Protein AF-A0A662ANT6-F1 (afdb_monomer_lite)

Foldseek 3Di:
DVVVVVVVVVVVVVVVVVPPPPDPQDQPADPVLQPDAQPEDLEPVLLVLLVVVCVVAPCVQLPDAAQAQAFPDDPPGRTRLLHQVNVVVGHLSRQLSCQQPPRVPPGHHCVVPAPSSSSSSNSSNSCVSHPPDDHDPDPPYDDHPHPDDPPWAFDDWDWDADQVQQKIKIATWTAHPVGDTDQDFQWFKWKFWDDPVGTHTQDGRDTADPRRMDIGHDDPDAAAQQQKIWMWMAIDVRPDIDIDIDHHPDHDDDDPPQPAQDPPHDPVSDDPVVVVVVVVVVVVVVVVVVVVVVVVVVVVVVVVD

Structure (mmCIF, N/CA/C/O backbone):
data_AF-A0A662ANT6-F1
#
_entry.id   AF-A0A662ANT6-F1
#
loop_
_atom_site.group_PDB
_atom_site.id
_atom_site.type_symbol
_atom_site.label_atom_id
_atom_site.label_alt_id
_atom_site.label_comp_id
_atom_site.label_asym_id
_atom_site.label_entity_id
_atom_site.label_seq_id
_atom_site.pdbx_PDB_ins_code
_atom_site.Cartn_x
_atom_site.Cartn_y
_atom_site.Cartn_z
_atom_site.occupancy
_atom_site.B_iso_or_equiv
_atom_site.auth_seq_id
_atom_site.auth_comp_id
_atom_site.auth_asym_id
_atom_site.auth_atom_id
_atom_site.pdbx_PDB_model_num
ATOM 1 N N . MET A 1 1 ? 39.862 50.182 1.350 1.00 58.38 1 MET A N 1
ATOM 2 C CA . MET A 1 1 ? 38.613 50.097 2.150 1.00 58.38 1 MET A CA 1
ATOM 3 C C . MET A 1 1 ? 37.333 50.073 1.312 1.00 58.38 1 MET A C 1
ATOM 5 O O . MET A 1 1 ? 36.585 49.120 1.461 1.00 58.38 1 MET A O 1
ATOM 9 N N . LYS A 1 2 ? 37.076 51.027 0.399 1.00 56.56 2 LYS A N 1
ATOM 10 C CA . LYS A 1 2 ? 35.813 51.080 -0.383 1.00 56.56 2 LYS A CA 1
ATOM 11 C C . LYS A 1 2 ? 35.483 49.817 -1.209 1.00 56.56 2 LYS 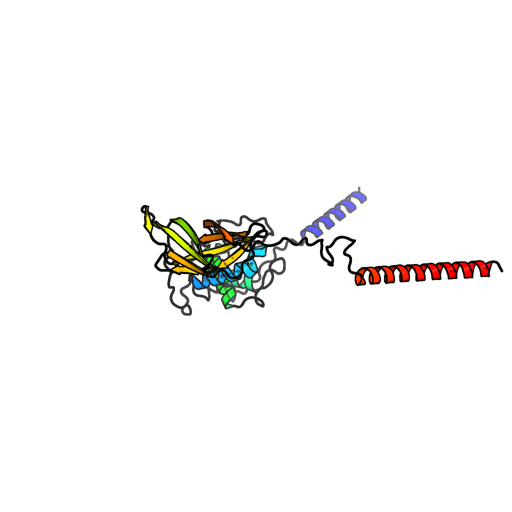A C 1
ATOM 13 O O . LYS A 1 2 ? 34.326 49.426 -1.267 1.00 56.56 2 LYS A O 1
ATOM 18 N N . LYS A 1 3 ? 36.486 49.145 -1.790 1.00 58.03 3 LYS A N 1
ATOM 19 C CA . LYS A 1 3 ? 36.294 47.935 -2.621 1.00 58.03 3 LYS A CA 1
ATOM 20 C C . LYS A 1 3 ? 35.868 46.698 -1.810 1.00 58.03 3 LYS A C 1
ATOM 22 O O . LYS A 1 3 ? 35.106 45.877 -2.299 1.00 58.03 3 LYS A O 1
ATOM 27 N N . ASN A 1 4 ? 36.290 46.613 -0.546 1.00 62.03 4 ASN A N 1
ATOM 28 C CA . ASN A 1 4 ? 35.935 45.501 0.341 1.00 62.03 4 ASN A CA 1
ATOM 29 C C . ASN A 1 4 ? 34.521 45.681 0.914 1.00 62.03 4 ASN A C 1
ATOM 31 O O . ASN A 1 4 ? 33.812 44.702 1.092 1.00 62.03 4 ASN A O 1
ATOM 35 N N . ILE A 1 5 ? 34.084 46.927 1.126 1.00 69.88 5 ILE A N 1
ATOM 36 C CA . ILE A 1 5 ? 32.720 47.248 1.579 1.00 69.88 5 ILE A CA 1
ATOM 37 C C . ILE A 1 5 ? 31.686 46.907 0.494 1.00 69.88 5 ILE A C 1
ATOM 39 O O . ILE A 1 5 ? 30.637 46.354 0.807 1.00 69.88 5 ILE A O 1
ATOM 43 N N . LEU A 1 6 ? 32.003 47.156 -0.783 1.00 64.94 6 LEU A N 1
ATOM 44 C CA . LEU A 1 6 ? 31.114 46.828 -1.904 1.00 64.94 6 LEU A CA 1
ATOM 45 C C . LEU A 1 6 ? 30.945 45.307 -2.095 1.00 64.94 6 LEU A C 1
ATOM 47 O O . LEU A 1 6 ? 29.839 44.838 -2.346 1.00 64.94 6 LEU A O 1
ATOM 51 N N . ASN A 1 7 ? 32.015 44.531 -1.893 1.00 60.84 7 ASN A N 1
ATOM 52 C CA . ASN A 1 7 ? 31.964 43.066 -1.965 1.00 60.84 7 ASN A CA 1
ATOM 53 C C . ASN A 1 7 ? 31.211 42.443 -0.774 1.00 60.84 7 ASN A C 1
ATOM 55 O O . ASN A 1 7 ? 30.506 41.453 -0.949 1.00 60.84 7 ASN A O 1
ATOM 59 N N . ILE A 1 8 ? 31.317 43.036 0.422 1.00 69.69 8 ILE A N 1
ATOM 60 C CA . ILE A 1 8 ? 30.574 42.593 1.613 1.00 69.69 8 ILE A CA 1
ATOM 61 C C . ILE A 1 8 ? 29.075 42.901 1.464 1.00 69.69 8 ILE A C 1
ATOM 63 O O . ILE A 1 8 ? 28.248 42.038 1.744 1.00 69.69 8 ILE A O 1
ATOM 67 N N . LEU A 1 9 ? 28.711 44.081 0.949 1.00 67.81 9 LEU A N 1
ATOM 68 C CA . LEU A 1 9 ? 27.313 44.429 0.654 1.00 67.81 9 LEU A CA 1
ATOM 69 C C . LEU A 1 9 ? 26.706 43.533 -0.440 1.00 67.81 9 LEU A C 1
ATOM 71 O O . LEU A 1 9 ? 25.553 43.126 -0.318 1.00 67.81 9 LEU A O 1
ATOM 75 N N . GLY A 1 10 ? 27.487 43.164 -1.462 1.00 63.62 10 GLY A N 1
ATOM 76 C CA . GLY A 1 10 ? 27.060 42.213 -2.494 1.00 63.62 10 GLY A CA 1
ATOM 77 C C . GLY A 1 10 ? 26.771 40.810 -1.946 1.00 63.62 10 GLY A C 1
ATOM 78 O O . GLY A 1 10 ? 25.754 40.212 -2.293 1.00 63.62 10 GLY A O 1
ATOM 79 N N . LEU A 1 11 ? 27.610 40.305 -1.034 1.00 62.75 11 LEU A N 1
ATOM 80 C CA . LEU A 1 11 ? 27.409 39.004 -0.381 1.00 62.75 11 LEU A CA 1
ATOM 81 C C . LEU A 1 11 ? 26.207 38.998 0.576 1.00 62.75 11 LEU A C 1
ATOM 83 O O . LEU A 1 11 ? 25.465 38.019 0.612 1.00 62.75 11 LEU A O 1
ATOM 87 N N . ILE A 1 12 ? 25.965 40.094 1.303 1.00 66.31 12 ILE A N 1
ATOM 88 C CA . ILE A 1 12 ? 24.790 40.226 2.181 1.00 66.31 12 ILE A CA 1
ATOM 89 C C . ILE A 1 12 ? 23.499 40.274 1.351 1.00 66.31 12 ILE A C 1
ATOM 91 O O . ILE A 1 12 ? 22.521 39.626 1.714 1.00 66.31 12 ILE A O 1
ATOM 95 N N . SER A 1 13 ? 23.507 40.961 0.204 1.00 60.94 13 SER A N 1
ATOM 96 C CA . SER A 1 13 ? 22.348 41.025 -0.695 1.00 60.94 13 SER A CA 1
ATOM 97 C C . SER A 1 13 ? 22.025 39.677 -1.358 1.00 60.94 13 SER A C 1
ATOM 99 O O . SER A 1 13 ? 20.853 39.366 -1.551 1.00 60.94 13 SER A O 1
ATOM 101 N N . ILE A 1 14 ? 23.038 38.860 -1.673 1.00 61.25 14 ILE A N 1
ATOM 102 C CA . ILE A 1 14 ? 22.861 37.491 -2.195 1.00 61.25 14 ILE A CA 1
ATOM 103 C C . ILE A 1 14 ? 22.371 36.536 -1.096 1.00 61.25 14 ILE A C 1
ATOM 105 O O . ILE A 1 14 ? 21.512 35.702 -1.361 1.00 61.25 14 ILE A O 1
ATOM 109 N N . SER A 1 15 ? 22.842 36.690 0.145 1.00 58.94 15 SER A N 1
ATOM 110 C CA . SER A 1 15 ? 22.369 35.889 1.284 1.00 58.94 15 SER A CA 1
ATOM 111 C C . SER A 1 15 ? 20.911 36.208 1.660 1.00 58.94 15 SER A C 1
ATOM 113 O O . SER A 1 15 ? 20.132 35.300 1.946 1.00 58.94 15 SER A O 1
ATOM 115 N N . LEU A 1 16 ? 20.493 37.479 1.561 1.00 58.81 16 LEU A N 1
ATOM 116 C CA . LEU A 1 16 ? 19.095 37.885 1.771 1.00 58.81 16 LEU A CA 1
ATOM 117 C C . LEU A 1 16 ? 18.144 37.357 0.680 1.00 58.81 16 LEU A C 1
ATOM 119 O O . LEU A 1 16 ? 16.989 37.064 0.972 1.00 58.81 16 LEU A O 1
ATOM 123 N N . LEU A 1 17 ? 18.627 37.189 -0.557 1.00 56.16 17 LEU A N 1
ATOM 124 C CA . LEU A 1 17 ? 17.851 36.614 -1.667 1.00 56.16 17 LEU A CA 1
ATOM 125 C C . LEU A 1 17 ? 17.583 35.107 -1.503 1.00 56.16 17 LEU A C 1
ATOM 127 O O . LEU A 1 17 ? 16.591 34.607 -2.028 1.00 56.16 17 LEU A O 1
ATOM 131 N N . ILE A 1 18 ? 18.413 34.386 -0.743 1.00 56.22 18 ILE A N 1
ATOM 132 C CA . ILE A 1 18 ? 18.237 32.944 -0.493 1.00 56.22 18 ILE A CA 1
ATOM 133 C C . ILE A 1 18 ? 17.188 32.686 0.609 1.00 56.22 18 ILE A C 1
ATOM 135 O O . ILE A 1 18 ? 16.553 31.635 0.624 1.00 56.22 18 ILE A O 1
ATOM 139 N N . MET A 1 19 ? 16.926 33.657 1.492 1.00 52.28 19 MET A N 1
ATOM 140 C CA . MET A 1 19 ? 15.968 33.516 2.604 1.00 52.28 19 MET A CA 1
ATOM 141 C C . MET A 1 19 ? 14.500 33.808 2.228 1.00 52.28 19 MET A C 1
ATOM 143 O O . MET A 1 19 ? 13.620 33.697 3.077 1.00 52.28 19 MET A O 1
ATOM 147 N N . GLY A 1 20 ? 14.207 34.156 0.969 1.00 47.66 20 GLY A N 1
ATOM 148 C CA . GLY A 1 20 ? 12.870 34.585 0.531 1.00 47.66 20 GLY A CA 1
ATOM 149 C C . GLY A 1 20 ? 11.852 33.482 0.207 1.00 47.66 20 GLY A C 1
ATOM 150 O O . GLY A 1 20 ? 10.710 33.812 -0.085 1.00 47.66 20 GLY A O 1
ATOM 151 N N . ASN A 1 21 ? 12.223 32.195 0.241 1.00 47.19 21 ASN A N 1
ATOM 152 C CA . ASN A 1 21 ? 11.351 31.100 -0.229 1.00 47.19 21 ASN A CA 1
ATOM 153 C C . ASN A 1 21 ? 11.013 30.036 0.829 1.00 47.19 21 ASN A C 1
ATOM 155 O O . ASN A 1 21 ? 10.629 28.923 0.483 1.00 47.19 21 ASN A O 1
ATOM 159 N N . VAL A 1 22 ? 11.090 30.365 2.120 1.00 45.25 22 VAL A N 1
ATOM 160 C CA . VAL A 1 22 ? 10.445 29.550 3.166 1.00 45.25 22 VAL A CA 1
ATOM 161 C C . VAL A 1 22 ? 9.073 30.150 3.467 1.00 45.25 22 VAL A C 1
ATOM 163 O O . VAL A 1 22 ? 8.810 30.637 4.562 1.00 45.25 22 VAL A O 1
ATOM 166 N N . GLN A 1 23 ? 8.183 30.162 2.475 1.00 44.38 23 GLN A N 1
ATOM 167 C CA . GLN A 1 23 ? 6.763 30.217 2.797 1.00 44.38 23 GLN A CA 1
ATOM 168 C C . GLN A 1 23 ? 6.331 28.784 3.086 1.00 44.38 23 GLN A C 1
ATOM 170 O O . GLN A 1 23 ? 6.281 27.947 2.189 1.00 44.38 23 GLN A O 1
ATOM 175 N N . ALA A 1 24 ? 6.046 28.489 4.355 1.00 45.88 24 ALA A N 1
ATOM 176 C CA . ALA A 1 24 ? 5.205 27.350 4.686 1.00 45.88 24 ALA A CA 1
ATOM 177 C C . ALA A 1 24 ? 3.877 27.579 3.956 1.00 45.88 24 ALA A C 1
ATOM 179 O O . ALA A 1 24 ? 3.116 28.474 4.321 1.00 45.88 24 ALA A O 1
ATOM 180 N N . GLN A 1 25 ? 3.661 26.856 2.860 1.00 54.31 25 GLN A N 1
ATOM 181 C CA . GLN A 1 25 ? 2.480 27.025 2.029 1.00 54.31 25 GLN A CA 1
ATOM 182 C C . GLN A 1 25 ? 1.263 26.649 2.876 1.00 54.31 25 GLN A C 1
ATOM 184 O O . GLN A 1 25 ? 1.086 25.491 3.256 1.00 54.31 25 GLN A O 1
ATOM 189 N N . GLN A 1 26 ? 0.491 27.658 3.281 1.00 59.53 26 GLN A N 1
ATOM 190 C CA . GLN A 1 26 ? -0.670 27.453 4.133 1.00 59.53 26 GLN A CA 1
ATOM 191 C C . GLN A 1 26 ? -1.801 26.864 3.297 1.00 59.53 26 GLN A C 1
ATOM 193 O O . GLN A 1 26 ? -2.108 27.350 2.208 1.00 59.53 26 GLN A O 1
ATOM 198 N N . TRP A 1 27 ? -2.414 25.804 3.816 1.00 70.12 27 TRP A N 1
ATOM 199 C CA . TRP A 1 27 ? -3.631 25.238 3.254 1.00 70.12 27 TRP A CA 1
ATOM 200 C C . TRP A 1 27 ? -4.699 26.331 3.231 1.00 70.12 27 TRP A C 1
ATOM 202 O O . TRP A 1 27 ? -5.092 26.832 4.283 1.00 70.12 27 TRP A O 1
ATOM 212 N N . THR A 1 28 ? -5.127 26.740 2.038 1.00 68.81 28 THR A N 1
ATOM 213 C CA . THR A 1 28 ? -6.231 27.693 1.894 1.00 68.81 28 THR A CA 1
ATOM 214 C C . THR A 1 28 ? -7.515 26.879 1.981 1.00 68.81 28 THR A C 1
ATOM 216 O O . THR A 1 28 ? -7.865 26.185 1.032 1.00 68.81 28 THR A O 1
ATOM 219 N N . ILE A 1 29 ? -8.135 26.863 3.161 1.00 75.75 29 ILE A N 1
ATOM 220 C CA . ILE A 1 29 ? -9.344 26.082 3.438 1.00 75.75 29 ILE A CA 1
ATOM 221 C C . ILE A 1 29 ? -10.521 27.049 3.481 1.00 75.75 29 ILE A C 1
ATOM 223 O O . ILE A 1 29 ? -10.491 28.015 4.248 1.00 75.75 29 ILE A O 1
ATOM 227 N N . ASP A 1 30 ? -11.539 26.791 2.662 1.00 76.88 30 ASP A N 1
ATOM 228 C CA . ASP A 1 30 ? -12.760 27.591 2.664 1.00 76.88 30 ASP A CA 1
ATOM 229 C C . ASP A 1 30 ? -13.454 27.519 4.035 1.00 76.88 30 ASP A C 1
ATOM 231 O O . ASP A 1 30 ? -13.529 26.434 4.623 1.00 76.88 30 ASP A O 1
ATOM 235 N N . PRO A 1 31 ? -13.993 28.638 4.557 1.00 72.94 31 PRO A N 1
ATOM 236 C CA . PRO A 1 31 ? -14.638 28.664 5.869 1.00 72.94 31 PRO A CA 1
ATOM 237 C C . PRO A 1 31 ? -15.768 27.636 6.012 1.00 72.94 31 PRO A C 1
ATOM 239 O O . PRO A 1 31 ? -15.898 27.019 7.061 1.00 72.94 31 PRO A O 1
ATOM 242 N N . GLU A 1 32 ? -16.533 27.391 4.944 1.00 72.00 32 GLU A N 1
ATOM 243 C CA . GLU A 1 32 ? -17.630 26.412 4.938 1.00 72.00 32 GLU A CA 1
ATOM 244 C C . GLU A 1 32 ? -17.142 24.968 5.117 1.00 72.00 32 GLU A C 1
ATOM 246 O O . GLU A 1 32 ? -17.797 24.162 5.774 1.00 72.00 32 GLU A O 1
ATOM 251 N N . LEU A 1 33 ? -15.968 24.635 4.572 1.00 77.25 33 LEU A N 1
ATOM 252 C CA . LEU A 1 33 ? -15.352 23.322 4.763 1.00 77.25 33 LEU A CA 1
ATOM 253 C C . LEU A 1 33 ? -14.692 23.202 6.133 1.00 77.25 33 LEU A C 1
ATOM 255 O O . LEU A 1 33 ? -14.519 22.093 6.617 1.00 77.25 33 LEU A O 1
ATOM 259 N N . LYS A 1 34 ? -14.332 24.309 6.781 1.00 77.81 34 LYS A N 1
ATOM 260 C CA . LYS A 1 34 ? -13.713 24.273 8.107 1.00 77.81 34 LYS A CA 1
ATOM 261 C C . LYS A 1 34 ? -14.673 23.764 9.183 1.00 77.81 34 LYS A C 1
ATOM 263 O O . LYS A 1 34 ? -14.250 23.011 10.058 1.00 77.81 34 LYS A O 1
ATOM 268 N N . ASP A 1 35 ? -15.948 24.119 9.073 1.00 80.00 35 ASP A N 1
ATOM 269 C CA . ASP A 1 35 ? -16.994 23.714 10.019 1.00 80.00 35 ASP A CA 1
ATOM 270 C C . ASP A 1 35 ? -17.694 22.403 9.614 1.00 80.00 35 ASP A C 1
ATOM 272 O O . ASP A 1 35 ? -18.578 21.919 10.323 1.00 80.00 35 ASP A O 1
ATOM 276 N N . ALA A 1 36 ? -17.298 21.798 8.486 1.00 84.12 36 ALA A N 1
ATOM 277 C CA . ALA A 1 36 ? -17.876 20.542 8.034 1.00 84.12 36 ALA A CA 1
ATOM 278 C C . ALA A 1 36 ? -17.500 19.388 8.977 1.00 84.12 36 ALA A C 1
ATOM 280 O O . ALA A 1 36 ? -16.330 19.138 9.282 1.00 84.12 36 ALA A O 1
ATOM 281 N N . GLN A 1 37 ? -18.529 18.671 9.409 1.00 88.25 37 GLN A N 1
ATOM 282 C CA . GLN A 1 37 ? -18.438 17.462 10.216 1.00 88.25 37 GLN A CA 1
ATOM 283 C C . GLN A 1 37 ? -18.334 16.214 9.330 1.00 88.25 37 GLN A C 1
ATOM 285 O O . GLN A 1 37 ? -18.601 16.276 8.128 1.00 88.25 37 GLN A O 1
ATOM 290 N N . LEU A 1 38 ? -17.945 15.083 9.925 1.00 88.50 38 LEU A N 1
ATOM 291 C CA . LEU A 1 38 ? -17.921 13.788 9.248 1.00 88.50 38 LEU A CA 1
ATOM 292 C C . LEU A 1 38 ? -19.281 13.479 8.590 1.00 88.50 38 LEU A C 1
ATOM 294 O O . LEU A 1 38 ? -20.299 13.405 9.271 1.00 88.50 38 LEU A O 1
ATOM 298 N N . LYS A 1 39 ? -19.287 13.287 7.263 1.00 88.75 39 LYS A N 1
ATOM 299 C CA . LYS A 1 39 ? -20.501 13.018 6.463 1.00 88.75 39 LYS A CA 1
ATOM 300 C C . LYS A 1 39 ? -20.772 11.531 6.199 1.00 88.75 39 LYS A C 1
ATOM 302 O O . LYS A 1 39 ? -21.513 11.188 5.285 1.00 88.75 39 LYS A O 1
ATOM 307 N N . VAL A 1 40 ? -20.136 10.646 6.959 1.00 87.75 40 VAL A N 1
ATOM 308 C CA . VAL A 1 40 ? -20.316 9.189 6.873 1.00 87.75 40 VAL A CA 1
ATOM 309 C C . VAL A 1 40 ? -20.527 8.628 8.270 1.00 87.75 40 VAL A C 1
ATOM 311 O O . VAL A 1 40 ? -20.104 9.236 9.254 1.00 87.75 40 VAL A O 1
ATOM 314 N N . ALA A 1 41 ? -21.156 7.456 8.359 1.00 85.75 41 ALA A N 1
ATOM 315 C CA . ALA A 1 41 ? -21.303 6.760 9.628 1.00 85.75 41 ALA A CA 1
ATOM 316 C C . ALA A 1 41 ? -19.922 6.474 10.239 1.00 85.75 41 ALA A C 1
ATOM 318 O O . ALA A 1 41 ? -19.023 5.961 9.574 1.00 85.75 41 ALA A O 1
ATOM 319 N N . TYR A 1 42 ? -19.744 6.793 11.519 1.00 87.00 42 TYR A N 1
ATOM 320 C CA . TYR A 1 42 ? -18.536 6.420 12.249 1.00 87.00 42 TYR A CA 1
ATOM 321 C C . TYR A 1 42 ? -18.678 4.994 12.793 1.00 87.00 42 TYR A C 1
ATOM 323 O O . TYR A 1 42 ? -18.919 4.771 13.979 1.00 87.00 42 TYR A O 1
ATOM 331 N N . ASP A 1 43 ? -18.594 4.024 11.886 1.00 83.19 43 ASP A N 1
ATOM 332 C CA . ASP A 1 43 ? -18.725 2.600 12.170 1.00 83.19 43 ASP A CA 1
ATOM 333 C C . ASP A 1 43 ? -17.543 1.787 11.621 1.00 83.19 43 ASP A C 1
ATOM 335 O O . ASP A 1 43 ? -16.678 2.287 10.896 1.00 83.19 43 ASP A O 1
ATOM 339 N N . GLU A 1 44 ? -17.493 0.505 11.988 1.00 80.38 44 GLU A N 1
ATOM 340 C CA . GLU A 1 44 ? -16.421 -0.397 11.559 1.00 80.38 44 GLU A CA 1
ATOM 341 C C . GLU A 1 44 ? -16.348 -0.503 10.026 1.00 80.38 44 GLU A C 1
ATOM 343 O O . GLU A 1 44 ? -15.256 -0.530 9.465 1.00 80.38 44 GLU A O 1
ATOM 348 N N . ALA A 1 45 ? -17.493 -0.505 9.338 1.00 81.75 45 ALA A N 1
ATOM 349 C CA . ALA A 1 45 ? -17.548 -0.642 7.886 1.00 81.75 45 ALA A CA 1
ATOM 350 C C . ALA A 1 45 ? -16.926 0.564 7.164 1.00 81.75 45 ALA A C 1
ATOM 352 O O . ALA A 1 45 ? -16.170 0.397 6.204 1.00 81.75 45 ALA A O 1
ATOM 353 N N . SER A 1 46 ? -17.214 1.775 7.635 1.00 86.12 46 SER A N 1
ATOM 354 C CA . SER A 1 46 ? -16.690 3.018 7.068 1.00 86.12 46 SER A CA 1
ATOM 355 C C . SER A 1 46 ? -15.205 3.189 7.377 1.00 86.12 46 SER A C 1
ATOM 357 O O . SER A 1 46 ? -14.439 3.586 6.498 1.00 86.12 46 SER A O 1
ATOM 359 N N . ILE A 1 47 ? -14.780 2.816 8.588 1.00 89.69 47 ILE A N 1
ATOM 360 C CA . ILE A 1 47 ? -13.365 2.789 8.983 1.00 89.69 47 ILE A CA 1
ATOM 361 C C . ILE A 1 47 ? -12.586 1.779 8.125 1.00 89.69 47 ILE A C 1
ATOM 363 O O . ILE A 1 47 ? -11.512 2.111 7.625 1.00 89.69 47 ILE A O 1
ATOM 367 N N . ASP A 1 48 ? -13.129 0.583 7.884 1.00 85.62 48 ASP A N 1
ATOM 368 C CA . ASP A 1 48 ? -12.489 -0.444 7.051 1.00 85.62 48 ASP A CA 1
ATOM 369 C C . ASP A 1 48 ? -12.387 -0.029 5.584 1.00 85.62 48 ASP A C 1
ATOM 371 O O . ASP A 1 48 ? -11.341 -0.201 4.952 1.00 85.62 48 ASP A O 1
ATOM 375 N N . ALA A 1 49 ? -13.452 0.560 5.036 1.00 86.81 49 ALA A N 1
ATOM 376 C CA . ALA A 1 49 ? -13.431 1.101 3.683 1.00 86.81 49 ALA A CA 1
ATOM 377 C C . ALA A 1 49 ? -12.392 2.231 3.553 1.00 86.81 49 ALA A C 1
ATOM 379 O O . ALA A 1 49 ? -11.633 2.274 2.580 1.00 86.81 49 ALA A O 1
ATOM 380 N N . GLY A 1 50 ? -12.294 3.098 4.566 1.00 93.31 50 GLY A N 1
ATOM 381 C CA . GLY A 1 50 ? -11.265 4.131 4.654 1.00 93.31 50 GLY A CA 1
ATOM 382 C C . GLY A 1 50 ? -9.852 3.554 4.733 1.00 93.31 50 GLY A C 1
ATOM 383 O O . GLY A 1 50 ? -8.957 4.021 4.027 1.00 93.31 50 GLY A O 1
ATOM 384 N N . ARG A 1 51 ? -9.646 2.487 5.512 1.00 92.50 51 ARG A N 1
ATOM 385 C CA . ARG A 1 51 ? -8.369 1.765 5.580 1.00 92.50 51 ARG A CA 1
ATOM 386 C C . ARG A 1 51 ? -7.964 1.201 4.221 1.00 92.50 51 ARG A C 1
ATOM 388 O O . ARG A 1 51 ? -6.833 1.410 3.789 1.00 92.50 51 ARG A O 1
ATOM 395 N N . ALA A 1 52 ? -8.881 0.542 3.515 1.00 89.62 52 ALA A N 1
ATOM 396 C CA . ALA A 1 52 ? -8.609 0.003 2.183 1.00 89.62 52 ALA A CA 1
ATOM 397 C C . ALA A 1 52 ? -8.227 1.115 1.185 1.00 89.62 52 ALA A C 1
ATOM 399 O O . ALA A 1 52 ? -7.281 0.972 0.404 1.00 89.62 52 ALA A O 1
ATOM 400 N N . ALA A 1 53 ? -8.914 2.261 1.243 1.00 92.50 53 ALA A N 1
ATOM 401 C CA . ALA A 1 53 ? -8.559 3.435 0.448 1.00 92.50 53 ALA A CA 1
ATOM 402 C C . ALA A 1 53 ? -7.175 3.999 0.826 1.00 92.50 53 ALA A C 1
ATOM 404 O O . ALA A 1 53 ? -6.419 4.419 -0.059 1.00 92.50 53 ALA A O 1
ATOM 405 N N . TYR A 1 54 ? -6.814 3.974 2.111 1.00 94.56 54 TYR A N 1
ATOM 406 C CA . TYR A 1 54 ? -5.523 4.438 2.615 1.00 94.56 54 TYR A CA 1
ATOM 407 C C . TYR A 1 54 ? -4.365 3.567 2.128 1.00 94.56 54 TYR A C 1
ATOM 409 O O . TYR A 1 54 ? -3.361 4.089 1.634 1.00 94.56 54 TYR A O 1
ATOM 417 N N . GLU A 1 55 ? -4.505 2.246 2.229 1.00 92.56 55 GLU A N 1
ATOM 418 C CA . GLU A 1 55 ? -3.484 1.300 1.778 1.00 92.56 55 GLU A CA 1
ATOM 419 C C . GLU A 1 55 ? -3.195 1.448 0.286 1.00 92.56 55 GLU A C 1
ATOM 421 O O . GLU A 1 55 ? -2.037 1.397 -0.130 1.00 92.56 55 GLU A O 1
ATOM 426 N N . LYS A 1 56 ? -4.240 1.694 -0.510 1.00 91.44 56 LYS A N 1
ATOM 427 C CA . LYS A 1 56 ? -4.128 1.852 -1.958 1.00 91.44 56 LYS A CA 1
ATOM 428 C C . LYS A 1 56 ? -3.468 3.169 -2.374 1.00 91.44 56 LYS A C 1
ATOM 430 O O . LYS A 1 56 ? -2.705 3.173 -3.336 1.00 91.44 56 LYS A O 1
ATOM 435 N N . ASN A 1 57 ? -3.779 4.277 -1.696 1.00 93.12 57 ASN A N 1
ATOM 436 C CA . ASN A 1 57 ? -3.462 5.616 -2.212 1.00 93.12 57 ASN A CA 1
ATOM 437 C C . ASN A 1 57 ? -2.481 6.416 -1.344 1.00 93.12 57 ASN A C 1
ATOM 439 O O . ASN A 1 57 ? -1.753 7.259 -1.855 1.00 93.12 57 ASN A O 1
ATOM 443 N N . CYS A 1 58 ? -2.444 6.180 -0.034 1.00 94.25 58 CYS A N 1
ATOM 444 C CA . CYS A 1 58 ? -1.782 7.078 0.914 1.00 94.25 58 CYS A CA 1
ATOM 445 C C . CYS A 1 58 ? -0.544 6.449 1.571 1.00 94.25 58 CYS A C 1
ATOM 447 O O . CYS A 1 58 ? 0.438 7.153 1.830 1.00 94.25 58 CYS A O 1
ATOM 449 N N . LYS A 1 59 ? -0.564 5.130 1.807 1.00 94.06 59 LYS A N 1
ATOM 450 C CA . LYS A 1 59 ? 0.477 4.377 2.535 1.00 94.06 59 LYS A CA 1
ATOM 451 C C . LYS A 1 59 ? 1.876 4.490 1.923 1.00 94.06 59 LYS A C 1
ATOM 453 O O . LYS A 1 59 ? 2.863 4.441 2.648 1.00 94.06 59 LYS A O 1
ATOM 458 N N . VAL A 1 60 ? 1.983 4.714 0.611 1.00 90.44 60 VAL A N 1
ATOM 459 C CA . VAL A 1 60 ? 3.279 4.868 -0.078 1.00 90.44 60 VAL A CA 1
ATOM 460 C C . VAL A 1 60 ? 4.126 6.016 0.487 1.00 90.44 60 VAL A C 1
ATOM 462 O O . VAL A 1 60 ? 5.340 5.879 0.610 1.00 90.44 60 VAL A O 1
ATOM 465 N N . CYS A 1 61 ? 3.489 7.120 0.885 1.00 92.06 61 CYS A N 1
ATOM 466 C CA . CYS A 1 61 ? 4.171 8.271 1.481 1.00 92.06 61 CYS A CA 1
ATOM 467 C C . CYS A 1 61 ? 3.924 8.348 2.988 1.00 92.06 61 CYS A C 1
ATOM 469 O O . CYS A 1 61 ? 4.831 8.663 3.754 1.00 92.06 61 CYS A O 1
ATOM 471 N N . HIS A 1 62 ? 2.694 8.057 3.420 1.00 92.62 62 HIS A N 1
ATOM 472 C CA . HIS A 1 62 ? 2.292 8.164 4.816 1.00 92.62 62 HIS A CA 1
ATOM 473 C C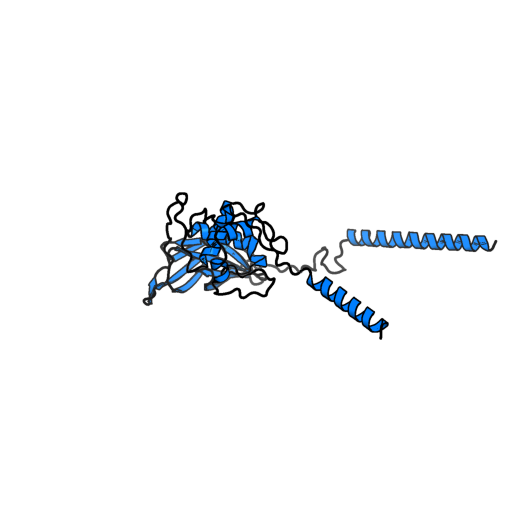 . HIS A 1 62 ? 2.561 6.902 5.644 1.00 92.62 62 HIS A C 1
ATOM 475 O O . HIS A 1 62 ? 2.239 6.935 6.826 1.00 92.62 62 HIS A O 1
ATOM 481 N N . LEU A 1 63 ? 3.196 5.863 5.095 1.00 91.56 63 LEU A N 1
ATOM 482 C CA . LEU A 1 63 ? 3.629 4.642 5.792 1.00 91.56 63 LEU A CA 1
ATOM 483 C C . LEU A 1 63 ? 2.519 4.003 6.647 1.00 91.56 63 LEU A C 1
ATOM 485 O O . LEU A 1 63 ? 1.349 4.127 6.321 1.00 91.56 63 LEU A O 1
ATOM 489 N N . GLU A 1 64 ? 2.867 3.256 7.692 1.00 90.19 64 GLU A N 1
ATOM 490 C CA . GLU A 1 64 ? 1.877 2.720 8.631 1.00 90.19 64 GLU A CA 1
ATOM 491 C C . GLU A 1 64 ? 1.423 3.818 9.605 1.00 90.19 64 GLU A C 1
ATOM 493 O O . GLU A 1 64 ? 2.238 4.650 10.028 1.00 90.19 64 GLU A O 1
ATOM 498 N N . ILE A 1 65 ? 0.133 3.827 9.953 1.00 91.44 65 ILE A N 1
ATOM 499 C CA . ILE A 1 65 ? -0.423 4.759 10.939 1.00 91.44 65 ILE A CA 1
ATOM 500 C C . ILE A 1 65 ? -0.281 4.152 12.333 1.00 91.44 65 ILE A C 1
ATOM 502 O O . ILE A 1 65 ? -0.592 2.983 12.556 1.00 91.44 65 ILE A O 1
ATOM 506 N N . SER A 1 66 ? 0.150 4.962 13.292 1.00 89.00 66 SER A N 1
ATOM 507 C CA . SER A 1 66 ? 0.170 4.584 14.703 1.00 89.00 66 SER A CA 1
ATOM 508 C C . SER A 1 66 ? -0.326 5.739 15.565 1.00 89.00 66 SER A C 1
ATOM 510 O O . SER A 1 66 ? -0.049 6.903 15.276 1.00 89.00 66 SER A O 1
ATOM 512 N N . ALA A 1 67 ? -1.066 5.412 16.627 1.00 90.38 67 ALA A N 1
ATOM 513 C CA . ALA A 1 67 ? -1.514 6.397 17.605 1.00 90.38 67 ALA A CA 1
ATOM 514 C C . ALA A 1 67 ? -0.305 6.898 18.410 1.00 90.38 67 ALA A C 1
ATOM 516 O O . ALA A 1 67 ? 0.306 6.142 19.169 1.00 90.38 67 ALA A O 1
ATOM 517 N N . ILE A 1 68 ? 0.065 8.164 18.207 1.00 90.81 68 ILE A N 1
ATOM 518 C CA . ILE A 1 68 ? 1.204 8.824 18.863 1.00 90.81 68 ILE A CA 1
ATOM 519 C C . ILE A 1 68 ? 0.821 10.248 19.272 1.00 90.81 68 ILE A C 1
ATOM 521 O O . ILE A 1 68 ? 0.022 10.891 18.605 1.00 90.81 68 ILE A O 1
ATOM 525 N N . GLU A 1 69 ? 1.395 10.797 20.342 1.00 90.31 69 GLU A N 1
ATOM 526 C CA . GLU A 1 69 ? 1.038 12.158 20.788 1.00 90.31 69 GLU A CA 1
ATOM 527 C C . GLU A 1 69 ? 1.475 13.250 19.796 1.00 90.31 69 GLU A C 1
ATOM 529 O O . GLU A 1 69 ? 0.727 14.184 19.509 1.00 90.31 69 GLU A O 1
ATOM 534 N N . LYS A 1 70 ? 2.689 13.121 19.248 1.00 90.88 70 LYS A N 1
ATOM 535 C CA . LYS A 1 70 ? 3.301 14.077 18.315 1.00 90.88 70 LYS A CA 1
ATOM 536 C C . LYS A 1 70 ? 3.896 13.349 17.125 1.00 90.88 70 LYS A C 1
ATOM 538 O O . LYS A 1 70 ? 4.333 12.213 17.273 1.00 90.88 70 LYS A O 1
ATOM 543 N N . ASN A 1 71 ? 3.947 14.018 15.974 1.00 91.12 71 ASN A N 1
ATOM 544 C CA . ASN A 1 71 ? 4.513 13.450 14.753 1.00 91.12 71 ASN A CA 1
ATOM 545 C C . ASN A 1 71 ? 5.967 12.991 14.966 1.00 91.12 71 ASN A C 1
ATOM 547 O O . ASN A 1 71 ? 6.830 13.782 15.340 1.00 91.12 71 ASN A O 1
ATOM 551 N N . ASP A 1 72 ? 6.230 11.720 14.679 1.00 92.38 72 ASP A N 1
ATOM 552 C CA . ASP A 1 72 ? 7.518 11.039 14.848 1.00 92.38 72 ASP A CA 1
ATOM 553 C C . ASP A 1 72 ? 8.403 11.090 13.592 1.00 92.38 72 ASP A C 1
ATOM 555 O O . ASP A 1 72 ? 9.503 10.538 13.563 1.00 92.38 72 ASP A O 1
ATOM 559 N N . ARG A 1 73 ? 7.937 11.768 12.539 1.00 90.31 73 ARG A N 1
ATOM 560 C CA . ARG A 1 73 ? 8.606 11.826 11.235 1.00 90.31 73 ARG A CA 1
ATOM 561 C C . ARG A 1 73 ? 9.372 13.121 11.039 1.00 90.31 73 ARG A C 1
ATOM 563 O O . ARG A 1 73 ? 8.986 14.176 11.541 1.00 90.31 73 ARG A O 1
ATOM 570 N N . ALA A 1 74 ? 10.445 13.035 10.256 1.00 87.12 74 ALA A N 1
ATOM 571 C CA . ALA A 1 74 ? 11.292 14.175 9.931 1.00 87.12 74 ALA A CA 1
ATOM 572 C C . ALA A 1 74 ? 10.490 15.324 9.291 1.00 87.12 74 ALA A C 1
ATOM 574 O O . ALA A 1 74 ? 9.552 15.099 8.524 1.00 87.12 74 ALA A O 1
ATOM 575 N N . ALA A 1 75 ? 10.890 16.564 9.577 1.00 79.38 75 ALA A N 1
ATOM 576 C CA . ALA A 1 75 ? 10.286 17.743 8.967 1.00 79.38 75 ALA A CA 1
ATOM 577 C C . ALA A 1 75 ? 10.396 17.677 7.432 1.00 79.38 75 ALA A C 1
ATOM 579 O O . ALA A 1 75 ? 11.466 17.400 6.892 1.00 79.38 75 ALA A O 1
ATOM 580 N N . GLY A 1 76 ? 9.283 17.918 6.738 1.00 76.50 76 GLY A N 1
ATOM 581 C CA . GLY A 1 76 ? 9.185 17.798 5.279 1.00 76.50 76 GLY A CA 1
ATOM 582 C C . GLY A 1 76 ? 8.801 16.402 4.774 1.00 76.50 76 GLY A C 1
ATOM 583 O O . GLY A 1 76 ? 8.383 16.285 3.625 1.00 76.50 76 GLY A O 1
ATOM 584 N N . ALA A 1 77 ? 8.865 15.359 5.610 1.00 85.94 77 ALA A N 1
ATOM 585 C CA . ALA A 1 77 ? 8.270 14.064 5.288 1.00 85.94 77 ALA A CA 1
ATOM 586 C C . ALA A 1 77 ? 6.751 14.085 5.524 1.00 85.94 77 ALA A C 1
ATOM 588 O O . ALA A 1 77 ? 6.240 14.854 6.343 1.00 85.94 77 ALA A O 1
ATOM 589 N N . ALA A 1 78 ? 6.025 13.208 4.8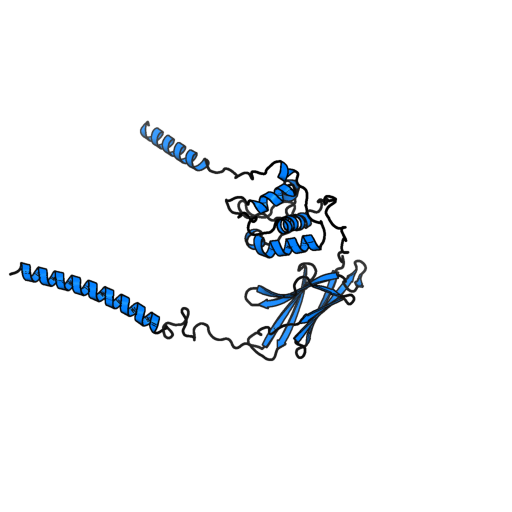28 1.00 90.62 78 ALA A N 1
ATOM 590 C CA . ALA A 1 78 ? 4.596 13.028 5.052 1.00 90.62 78 ALA A CA 1
ATOM 591 C C . ALA A 1 78 ? 4.346 12.565 6.504 1.00 90.62 78 ALA A C 1
ATOM 593 O O . ALA A 1 78 ? 4.923 11.553 6.919 1.00 90.62 78 ALA A O 1
ATOM 594 N N . PRO A 1 79 ? 3.519 13.278 7.293 1.00 90.94 79 PRO A N 1
ATOM 595 C CA . PRO A 1 79 ? 3.362 13.010 8.719 1.00 90.94 79 PRO A CA 1
ATOM 596 C C . PRO A 1 79 ? 2.652 11.681 8.985 1.00 90.94 79 PRO A C 1
ATOM 598 O O . PRO A 1 79 ? 1.914 11.169 8.136 1.00 90.94 79 PRO A O 1
ATOM 601 N N . ASN A 1 80 ? 2.851 11.140 10.186 1.00 93.25 80 ASN A N 1
ATOM 602 C CA . ASN A 1 80 ? 2.048 10.037 10.698 1.00 93.25 80 ASN A CA 1
ATOM 603 C C . ASN A 1 80 ? 0.631 10.546 10.969 1.00 93.25 80 ASN A C 1
ATOM 605 O O . ASN A 1 80 ? 0.450 11.466 11.763 1.00 93.25 80 ASN A O 1
ATOM 609 N N . LEU A 1 81 ? -0.369 9.985 10.295 1.00 94.62 81 LEU A N 1
ATOM 610 C CA . LEU A 1 81 ? -1.740 10.500 10.345 1.00 94.62 81 LEU A CA 1
ATOM 611 C C . LEU A 1 81 ? -2.506 10.115 11.616 1.00 94.62 81 LEU A C 1
ATOM 613 O O . LEU A 1 81 ? -3.624 10.582 11.770 1.00 94.62 81 LEU A O 1
ATOM 617 N N . GLY A 1 82 ? -1.905 9.324 12.512 1.00 92.31 82 GLY A N 1
ATOM 618 C CA . GLY A 1 82 ? -2.449 8.975 13.831 1.00 92.31 82 GLY A CA 1
ATOM 619 C C . GLY A 1 82 ? -1.905 9.857 14.957 1.00 92.31 82 GLY A C 1
ATOM 620 O O . GLY A 1 82 ? -2.060 9.537 16.138 1.00 92.31 82 GLY A O 1
ATOM 621 N N . ASN A 1 83 ? -1.204 10.946 14.613 1.00 92.75 83 ASN A N 1
ATOM 622 C CA . ASN A 1 83 ? -0.648 11.842 15.616 1.00 92.75 83 ASN A CA 1
ATOM 623 C C . ASN A 1 83 ? -1.735 12.742 16.238 1.00 92.75 83 ASN A C 1
ATOM 625 O O . ASN A 1 83 ? -2.493 13.405 15.528 1.00 92.75 83 ASN A O 1
ATOM 629 N N . GLN A 1 84 ? -1.812 12.788 17.570 1.00 93.06 84 GLN A N 1
ATOM 630 C CA . GLN A 1 84 ? -2.887 13.486 18.284 1.00 93.06 84 GLN A CA 1
ATOM 631 C C . GLN A 1 84 ? -2.862 15.004 18.053 1.00 93.06 84 GLN A C 1
ATOM 633 O O . GLN A 1 84 ? -3.913 15.637 17.993 1.00 93.06 84 GLN A O 1
ATOM 638 N N . GLU A 1 85 ? -1.683 15.611 17.897 1.00 91.75 85 GLU A N 1
ATOM 639 C CA . GLU A 1 85 ? -1.544 17.046 17.605 1.00 91.75 85 GLU A CA 1
ATOM 640 C C . GLU A 1 85 ? -2.203 17.443 16.272 1.00 91.75 85 GLU A C 1
ATOM 642 O O . GLU A 1 85 ? -2.881 18.470 16.193 1.00 91.75 85 GLU A O 1
ATOM 647 N N . PHE A 1 86 ? -2.073 16.602 15.245 1.00 92.00 86 PHE A N 1
ATOM 648 C CA . PHE A 1 86 ? -2.752 16.743 13.961 1.00 92.00 86 PHE A CA 1
ATOM 649 C C . PHE A 1 86 ? -4.264 16.656 14.133 1.00 92.00 86 PHE A C 1
ATOM 651 O O . PHE A 1 86 ? -4.966 17.536 13.642 1.00 92.00 86 PHE A O 1
ATOM 658 N N . HIS A 1 87 ? -4.766 15.667 14.873 1.00 92.75 87 HIS A N 1
ATOM 659 C CA . HIS A 1 87 ? -6.203 15.533 15.117 1.00 92.75 87 HIS A CA 1
ATOM 660 C C . HIS A 1 87 ? -6.792 16.701 15.914 1.00 92.75 87 HIS A C 1
ATOM 662 O O . HIS A 1 87 ? -7.904 17.130 15.619 1.00 92.75 87 HIS A O 1
ATOM 668 N N . LYS A 1 88 ? -6.053 17.241 16.890 1.00 90.88 88 LYS A N 1
ATOM 669 C CA . LYS A 1 88 ? -6.474 18.397 17.703 1.00 90.88 88 LYS A CA 1
ATOM 670 C C . LYS A 1 88 ? -6.453 19.706 16.915 1.00 90.88 88 LYS A C 1
ATOM 672 O O . LYS A 1 88 ? -7.238 20.604 17.196 1.00 90.88 88 LYS A O 1
ATOM 677 N N . SER A 1 89 ? -5.547 19.813 15.947 1.00 89.50 89 SER A N 1
ATOM 678 C CA . SER A 1 89 ? -5.318 21.035 15.169 1.00 89.50 89 SER A CA 1
ATOM 679 C C . SER A 1 89 ? -6.065 21.056 13.835 1.00 89.50 89 SER A C 1
ATOM 681 O O . SER A 1 89 ? -5.841 21.974 13.052 1.00 89.50 89 SER A O 1
ATOM 683 N N . ASN A 1 90 ? -6.870 20.030 13.531 1.00 90.81 90 ASN A N 1
ATOM 684 C CA . ASN A 1 90 ? -7.624 19.928 12.282 1.00 90.81 90 ASN A CA 1
ATOM 685 C C . ASN A 1 90 ? -9.042 19.419 12.538 1.00 90.81 90 ASN A C 1
ATOM 687 O O . ASN A 1 90 ? -9.214 18.382 13.182 1.00 90.81 90 ASN A O 1
ATOM 691 N N . THR A 1 91 ? -10.048 20.097 11.996 1.00 92.38 91 THR A N 1
ATOM 692 C CA . THR A 1 91 ? -11.436 19.613 11.949 1.00 92.38 91 THR A CA 1
ATOM 693 C C . THR A 1 91 ? -11.609 18.521 10.886 1.00 92.38 91 THR A C 1
ATOM 695 O O . THR A 1 91 ? -10.721 18.286 10.064 1.00 92.38 91 THR A O 1
ATOM 698 N N . ASP A 1 92 ? -12.743 17.816 10.898 1.00 92.75 92 ASP A N 1
ATOM 699 C CA . ASP A 1 92 ? -13.026 16.754 9.917 1.00 92.75 92 ASP A CA 1
ATOM 700 C C . ASP A 1 92 ? -13.016 17.295 8.488 1.00 92.75 92 ASP A C 1
ATOM 702 O O . ASP A 1 92 ? -12.370 16.728 7.604 1.00 92.75 92 ASP A O 1
ATOM 706 N N . GLY A 1 93 ? -13.659 18.439 8.282 1.00 92.19 93 GLY A N 1
ATOM 707 C CA . GLY A 1 93 ? -13.666 19.124 7.004 1.00 92.19 93 GLY A CA 1
ATOM 708 C C . GLY A 1 93 ? -12.307 19.700 6.591 1.00 92.19 93 GLY A C 1
ATOM 709 O O . GLY A 1 93 ? -11.974 19.673 5.405 1.00 92.19 93 GLY A O 1
ATOM 710 N N . GLU A 1 94 ? -11.451 20.114 7.535 1.00 92.38 94 GLU A N 1
ATOM 711 C CA . GLU A 1 94 ? -10.064 20.481 7.219 1.00 92.38 94 GLU A CA 1
ATOM 712 C C . GLU A 1 94 ? -9.260 19.268 6.729 1.00 92.38 94 GLU A C 1
ATOM 714 O O . GLU A 1 94 ? -8.520 19.377 5.749 1.00 92.38 94 GLU A O 1
ATOM 719 N N . ILE A 1 95 ? -9.424 18.097 7.354 1.00 93.69 95 ILE A N 1
ATOM 720 C CA . ILE A 1 95 ? -8.795 16.850 6.892 1.00 93.69 95 ILE A CA 1
ATOM 721 C C . ILE A 1 95 ? -9.334 16.469 5.504 1.00 93.69 95 ILE A C 1
ATOM 723 O O . ILE A 1 95 ? -8.545 16.184 4.601 1.00 93.69 95 ILE A O 1
ATOM 727 N N . TYR A 1 96 ? -10.652 16.526 5.302 1.00 94.38 96 TYR A N 1
ATOM 728 C CA . TYR A 1 96 ? -11.287 16.264 4.008 1.00 94.38 96 TYR A CA 1
ATOM 729 C C . TYR A 1 96 ? -10.753 17.189 2.903 1.00 94.38 96 TYR A C 1
ATOM 731 O O . TYR A 1 96 ? -10.394 16.728 1.815 1.00 94.38 96 TYR A O 1
ATOM 739 N N . CYS A 1 97 ? -10.639 18.489 3.181 1.00 92.44 97 CYS A N 1
ATOM 740 C CA . CYS A 1 97 ? -10.102 19.478 2.248 1.00 92.44 97 CYS A CA 1
ATOM 741 C C . CYS A 1 97 ? -8.641 19.170 1.887 1.00 92.44 97 CYS A C 1
ATOM 743 O O . CYS A 1 97 ? -8.268 19.187 0.712 1.00 92.44 97 CYS A O 1
ATOM 745 N N . LYS A 1 98 ? -7.827 18.789 2.881 1.00 92.31 98 LYS A N 1
ATOM 746 C CA . LYS A 1 98 ? -6.426 18.401 2.667 1.00 92.31 98 LYS A CA 1
ATOM 747 C C . LYS A 1 98 ? -6.278 17.191 1.748 1.00 92.31 98 LYS A C 1
ATOM 749 O O . LYS A 1 98 ? -5.403 17.193 0.886 1.00 92.31 98 LYS A O 1
ATOM 754 N N . ILE A 1 99 ? -7.138 16.183 1.905 1.00 93.69 99 ILE A N 1
ATOM 755 C CA . ILE A 1 99 ? -7.186 15.013 1.013 1.00 93.69 99 ILE A CA 1
ATOM 756 C C . ILE A 1 99 ? -7.613 15.441 -0.396 1.00 93.69 99 ILE A C 1
ATOM 758 O O . ILE A 1 99 ? -6.997 15.057 -1.387 1.00 93.69 99 ILE A O 1
ATOM 762 N N . SER A 1 100 ? -8.657 16.259 -0.484 1.00 93.25 100 SER A N 1
ATOM 763 C CA . SER A 1 100 ? -9.284 16.658 -1.744 1.00 93.25 100 SER A CA 1
ATOM 764 C C . SER A 1 100 ? -8.344 17.459 -2.638 1.00 93.25 100 SER A C 1
ATOM 766 O O . SER A 1 100 ? -8.148 17.104 -3.800 1.00 93.25 100 SER A O 1
ATOM 768 N N . HIS A 1 101 ? -7.721 18.496 -2.078 1.00 91.12 101 HIS A N 1
ATOM 769 C CA . HIS A 1 101 ? -6.951 19.473 -2.845 1.00 91.12 101 HIS A CA 1
ATOM 770 C C . HIS A 1 101 ? -5.438 19.227 -2.817 1.00 91.12 101 HIS A C 1
ATOM 772 O O . HIS A 1 101 ? -4.724 19.710 -3.695 1.00 91.12 101 HIS A O 1
ATOM 778 N N . GLY A 1 102 ? -4.927 18.465 -1.843 1.00 88.69 102 GLY A N 1
ATOM 779 C CA . GLY A 1 102 ? -3.486 18.312 -1.651 1.00 88.69 102 GLY A CA 1
ATOM 780 C C . GLY A 1 102 ? -2.784 19.651 -1.367 1.00 88.69 102 GLY A C 1
ATOM 781 O O . GLY A 1 102 ? -3.413 20.702 -1.243 1.00 88.69 102 GLY A O 1
ATOM 782 N N . ASN A 1 103 ? -1.457 19.630 -1.232 1.00 81.75 103 ASN A N 1
ATOM 783 C CA . ASN A 1 103 ? -0.673 20.844 -0.947 1.00 81.75 103 ASN A CA 1
ATOM 784 C C . ASN A 1 103 ? 0.157 21.336 -2.140 1.00 81.75 103 ASN A C 1
ATOM 786 O O . ASN A 1 103 ? 0.913 22.293 -1.993 1.00 81.75 103 ASN A O 1
ATOM 790 N N . GLY A 1 104 ? 0.089 20.652 -3.288 1.00 69.94 104 GLY A N 1
ATOM 791 C CA . GLY A 1 104 ? 0.831 20.982 -4.512 1.00 69.94 104 GLY A CA 1
ATOM 792 C C . GLY A 1 104 ? 2.358 20.802 -4.444 1.00 69.94 104 GLY A C 1
ATOM 793 O O . GLY A 1 104 ? 2.988 20.662 -5.486 1.00 69.94 104 GLY A O 1
ATOM 794 N N . ALA A 1 105 ? 2.957 20.765 -3.249 1.00 69.69 105 ALA A N 1
ATOM 795 C CA . ALA A 1 105 ? 4.403 20.685 -3.023 1.00 69.69 105 ALA A CA 1
ATOM 796 C C . ALA A 1 105 ? 4.912 19.266 -2.688 1.00 69.69 105 ALA A C 1
ATOM 798 O O . ALA A 1 105 ? 6.119 19.039 -2.652 1.00 69.69 105 ALA A O 1
ATOM 799 N N . GLY A 1 106 ? 4.013 18.307 -2.439 1.00 79.94 106 GLY A N 1
ATOM 800 C CA . GLY A 1 106 ? 4.379 16.912 -2.152 1.00 79.94 106 GLY A CA 1
ATOM 801 C C . GLY A 1 106 ? 3.206 15.944 -1.957 1.00 79.94 106 GLY A C 1
ATOM 802 O O . GLY A 1 106 ? 3.402 14.734 -2.020 1.00 79.94 106 GLY A O 1
ATOM 803 N N . MET A 1 107 ? 1.988 16.455 -1.762 1.00 90.69 107 MET A N 1
ATOM 804 C CA . MET A 1 107 ? 0.750 15.680 -1.677 1.00 90.69 107 MET A CA 1
ATOM 805 C C . MET A 1 107 ? -0.170 16.052 -2.854 1.00 90.69 107 MET A C 1
ATOM 807 O O . MET A 1 107 ? -0.565 17.222 -2.942 1.00 90.69 107 MET A O 1
ATOM 811 N N . PRO A 1 108 ? -0.497 15.106 -3.757 1.00 90.44 108 PRO A N 1
ATOM 812 C CA . PRO A 1 108 ? -1.372 15.367 -4.898 1.00 90.44 108 PRO A CA 1
ATOM 813 C C . PRO A 1 108 ? -2.838 15.565 -4.462 1.00 90.44 108 PRO A C 1
ATOM 815 O O . PRO A 1 108 ? -3.220 15.081 -3.394 1.00 90.44 108 PRO A O 1
ATOM 818 N N . PRO A 1 109 ? -3.665 16.251 -5.273 1.00 92.69 109 PRO A N 1
ATOM 819 C CA . PRO A 1 109 ? -5.111 16.312 -5.065 1.00 92.69 109 PRO A CA 1
ATOM 820 C C . PRO A 1 109 ? -5.760 14.958 -5.373 1.00 92.69 109 PRO A C 1
ATOM 822 O O . PRO A 1 109 ? -5.535 14.395 -6.446 1.00 92.69 109 PRO A O 1
ATOM 825 N N . TYR A 1 110 ? -6.605 14.456 -4.471 1.00 93.81 110 TYR A N 1
ATOM 826 C CA . TYR A 1 110 ? -7.301 13.176 -4.657 1.00 93.81 110 TYR A CA 1
ATOM 827 C C . TYR A 1 110 ? -8.752 13.309 -5.115 1.00 93.81 110 TYR A C 1
ATOM 829 O O . TYR A 1 110 ? -9.390 12.294 -5.379 1.00 93.81 110 TYR A O 1
ATOM 837 N N . GLU A 1 111 ? -9.274 14.525 -5.269 1.00 93.19 111 GLU A N 1
ATOM 838 C CA . GLU A 1 111 ? -10.668 14.755 -5.667 1.00 93.19 111 GLU A CA 1
ATOM 839 C C . GLU A 1 111 ? -11.093 14.051 -6.961 1.00 93.19 111 GLU A C 1
ATOM 841 O O . GLU A 1 111 ? -12.208 13.550 -7.062 1.00 93.19 111 GLU A O 1
ATOM 846 N N . SER A 1 112 ? -10.197 13.975 -7.943 1.00 92.31 112 SER A N 1
ATOM 847 C CA . SER A 1 112 ? -10.474 13.312 -9.223 1.00 92.31 112 SER A CA 1
ATOM 848 C C . SER A 1 112 ? -10.235 11.798 -9.202 1.00 92.31 112 SER A C 1
ATOM 850 O O . SER A 1 112 ? -10.618 11.108 -10.146 1.00 92.31 112 SER A O 1
ATOM 852 N N . MET A 1 113 ? -9.589 11.273 -8.156 1.00 91.81 113 MET A N 1
ATOM 853 C CA . MET A 1 113 ? -9.146 9.875 -8.070 1.00 91.81 113 MET A CA 1
ATOM 854 C C . MET A 1 113 ? -9.926 9.059 -7.036 1.00 91.81 113 MET A C 1
ATOM 856 O O . MET A 1 113 ? -10.013 7.838 -7.160 1.00 91.81 113 MET A O 1
ATOM 860 N N . ILE A 1 114 ? -10.465 9.718 -6.010 1.00 95.00 114 ILE A N 1
ATOM 861 C CA . ILE A 1 114 ? -11.173 9.104 -4.888 1.00 95.00 114 ILE A CA 1
ATOM 862 C C . ILE A 1 114 ? -12.539 9.780 -4.769 1.00 95.00 114 ILE A C 1
ATOM 864 O O . ILE A 1 114 ? -12.632 11.008 -4.759 1.00 95.00 114 ILE A O 1
ATOM 868 N N . SER A 1 115 ? -13.600 8.973 -4.678 1.00 94.56 115 SER A N 1
ATOM 869 C CA . SER A 1 115 ? -14.969 9.476 -4.543 1.00 94.56 115 SER A CA 1
ATOM 870 C C . SER A 1 115 ? -15.123 10.352 -3.288 1.00 94.56 115 SER A C 1
ATOM 872 O O . SER A 1 115 ? -14.347 10.240 -2.339 1.00 94.56 115 SER A O 1
ATOM 874 N N . GLU A 1 116 ? -16.103 11.261 -3.264 1.00 93.75 116 GLU A N 1
ATOM 875 C CA . GLU A 1 116 ? -16.393 12.056 -2.056 1.00 93.75 116 GLU A CA 1
ATOM 876 C C . GLU A 1 116 ? -16.669 11.162 -0.838 1.00 93.75 116 GLU A C 1
ATOM 878 O O . GLU A 1 116 ? -16.094 11.382 0.225 1.00 93.75 116 GLU A O 1
ATOM 883 N N . ASP A 1 117 ? -17.468 10.111 -1.018 1.00 93.19 117 ASP A N 1
ATOM 884 C CA . ASP A 1 117 ? -17.798 9.142 0.028 1.00 93.19 117 ASP A CA 1
ATOM 885 C C . ASP A 1 117 ? -16.546 8.423 0.574 1.00 93.19 117 ASP A C 1
ATOM 887 O O . ASP A 1 117 ? -16.317 8.385 1.783 1.00 93.19 117 ASP A O 1
ATOM 891 N N . ASP A 1 118 ? -15.654 7.947 -0.303 1.00 93.31 118 ASP A N 1
ATOM 892 C CA . ASP A 1 118 ? -14.399 7.303 0.116 1.00 93.31 118 ASP A CA 1
ATOM 893 C C . ASP A 1 118 ? -13.418 8.287 0.772 1.00 93.31 118 ASP A C 1
ATOM 895 O O . ASP A 1 118 ? -12.666 7.910 1.675 1.00 93.31 118 ASP A O 1
ATOM 899 N N . ARG A 1 119 ? -13.433 9.567 0.373 1.00 95.62 119 ARG A N 1
ATOM 900 C CA . ARG A 1 119 ? -12.661 10.620 1.052 1.00 95.62 119 ARG A CA 1
ATOM 901 C C . ARG A 1 119 ? -13.177 10.869 2.468 1.00 95.62 119 ARG A C 1
ATOM 903 O O . ARG A 1 119 ? -12.362 11.038 3.370 1.00 95.62 119 ARG A O 1
ATOM 910 N N . TRP A 1 120 ? -14.487 10.836 2.701 1.00 95.50 120 TRP A N 1
ATOM 911 C CA . TRP A 1 120 ? -15.039 10.915 4.057 1.00 95.50 120 TRP A CA 1
ATOM 912 C C . TRP A 1 120 ? -14.747 9.660 4.887 1.00 95.50 120 TRP A C 1
ATOM 914 O O . TRP A 1 120 ? -14.399 9.775 6.062 1.00 95.50 120 TRP A O 1
ATOM 924 N N . LYS A 1 121 ? -14.772 8.471 4.280 1.00 95.31 121 LYS A N 1
ATOM 925 C CA . LYS A 1 121 ? -14.327 7.225 4.930 1.00 95.31 121 LYS A CA 1
ATOM 926 C C . LYS A 1 121 ? -12.846 7.263 5.317 1.00 95.31 121 LYS A C 1
ATOM 928 O O . LYS A 1 121 ? -12.488 6.785 6.390 1.00 95.31 121 LYS A O 1
ATOM 933 N N . LEU A 1 122 ? -11.982 7.889 4.511 1.00 96.31 122 LEU A N 1
ATOM 934 C CA . LEU A 1 122 ? -10.588 8.163 4.896 1.00 96.31 122 LEU A CA 1
ATOM 935 C C . LEU A 1 122 ? -10.504 9.043 6.152 1.00 96.31 122 LEU A C 1
ATOM 937 O O . LEU A 1 122 ? -9.698 8.754 7.036 1.00 96.31 122 LEU A O 1
ATOM 941 N N . VAL A 1 123 ? -11.349 10.076 6.269 1.00 95.75 123 VAL A N 1
ATOM 942 C CA . VAL A 1 123 ? -11.428 10.900 7.489 1.00 95.75 123 VAL A CA 1
ATOM 943 C C . VAL A 1 123 ? -11.849 10.048 8.689 1.00 95.75 123 VAL A C 1
ATOM 945 O O . VAL A 1 123 ? -11.178 10.103 9.718 1.00 95.75 123 VAL A O 1
ATOM 948 N N . ALA A 1 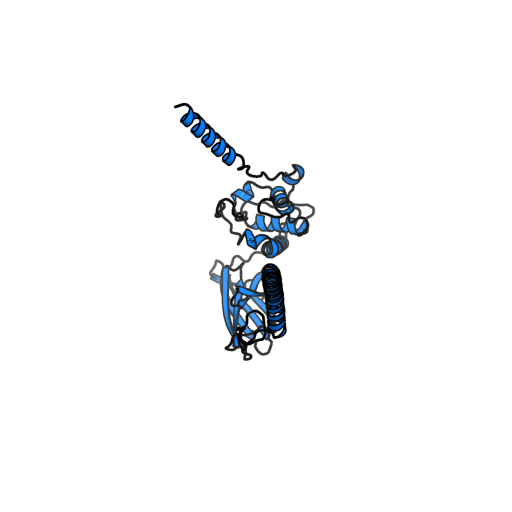124 ? -12.886 9.211 8.551 1.00 94.31 124 ALA A N 1
ATOM 949 C CA . ALA A 1 124 ? -13.317 8.286 9.605 1.00 94.31 124 ALA A CA 1
ATOM 950 C C . ALA A 1 124 ? -12.180 7.340 10.034 1.00 94.31 124 ALA A C 1
ATOM 952 O O . ALA A 1 124 ? -11.911 7.182 11.225 1.00 94.31 124 ALA A O 1
ATOM 953 N N . TYR A 1 125 ? -11.451 6.773 9.070 1.00 95.12 125 TYR A N 1
ATOM 954 C CA . TYR A 1 125 ? -10.298 5.919 9.339 1.00 95.12 125 TYR A CA 1
ATOM 955 C C . TYR A 1 125 ? -9.192 6.660 10.100 1.00 95.12 125 TYR A C 1
ATOM 957 O O . TYR A 1 125 ? -8.690 6.141 11.092 1.00 95.12 125 TYR A O 1
ATOM 965 N N . PHE A 1 126 ? -8.839 7.890 9.718 1.00 94.88 126 PHE A N 1
ATOM 966 C CA . PHE A 1 126 ? -7.844 8.668 10.467 1.00 94.88 126 PHE A CA 1
ATOM 967 C C . PHE A 1 126 ? -8.322 8.981 11.886 1.00 94.88 126 PHE A C 1
ATOM 969 O O . PHE A 1 126 ? -7.557 8.837 12.835 1.00 94.88 126 PHE A O 1
ATOM 976 N N . ARG A 1 127 ? -9.596 9.348 12.053 1.00 94.31 127 ARG A N 1
ATOM 977 C CA . ARG A 1 127 ? -10.190 9.612 13.369 1.00 94.31 127 ARG A CA 1
ATOM 978 C C . ARG A 1 127 ? -10.233 8.389 14.281 1.00 94.31 127 ARG A C 1
ATOM 980 O O . ARG A 1 127 ? -10.173 8.573 15.491 1.00 94.31 127 ARG A O 1
ATOM 987 N N . SER A 1 128 ? -10.199 7.175 13.730 1.00 92.81 128 SER A N 1
ATOM 988 C CA . SER A 1 128 ? -10.095 5.937 14.518 1.00 92.81 128 SER A CA 1
ATOM 989 C C . SER A 1 128 ? -8.815 5.815 15.356 1.00 92.81 128 SER A C 1
ATOM 991 O O . SER A 1 128 ? -8.783 5.038 16.308 1.00 92.81 128 SER A O 1
ATOM 993 N N . TY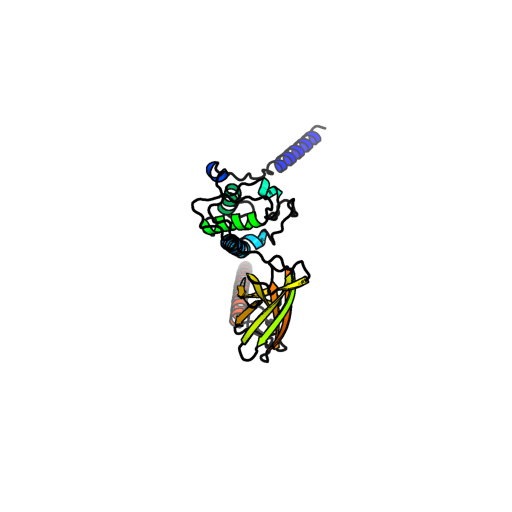R A 1 129 ? -7.786 6.615 15.054 1.00 90.62 129 TYR A N 1
ATOM 994 C CA . TYR A 1 129 ? -6.548 6.709 15.836 1.00 90.62 129 TYR A CA 1
ATOM 995 C C . TYR A 1 129 ? -6.559 7.848 16.868 1.00 90.62 129 TYR A C 1
ATOM 997 O O . TYR A 1 129 ? -5.549 8.073 17.532 1.00 90.62 129 TYR A O 1
ATOM 1005 N N . CYS A 1 130 ? -7.662 8.588 17.002 1.00 87.62 130 CYS A N 1
ATOM 1006 C CA . CYS A 1 130 ? -7.814 9.691 17.946 1.00 87.62 130 CYS A CA 1
ATOM 1007 C C . CYS A 1 130 ? -8.705 9.270 19.119 1.00 87.62 130 CYS A C 1
ATOM 1009 O O . CYS A 1 130 ? -9.928 9.269 19.005 1.00 87.62 130 CYS A O 1
ATOM 1011 N N . ASP A 1 131 ? -8.094 8.989 20.271 1.00 78.94 131 ASP A N 1
ATOM 1012 C CA . ASP A 1 131 ? -8.798 8.493 21.465 1.00 78.94 131 ASP A CA 1
ATOM 1013 C C . ASP A 1 131 ? -9.880 9.459 21.982 1.00 78.94 131 ASP A C 1
ATOM 1015 O O . ASP A 1 131 ? -10.864 9.034 22.580 1.00 78.94 131 ASP A O 1
ATOM 1019 N N . SER A 1 132 ? -9.712 10.766 21.751 1.00 81.38 132 SER A N 1
ATOM 1020 C CA . SER A 1 132 ? -10.652 11.805 22.189 1.00 81.38 132 SER A CA 1
ATOM 1021 C C . SER A 1 132 ? -11.646 12.246 21.110 1.00 81.38 132 SER A C 1
ATOM 1023 O O . SER A 1 132 ? -12.228 13.323 21.241 1.00 81.38 132 SER A O 1
ATOM 1025 N N . TYR A 1 133 ? -11.769 11.517 19.996 1.00 85.44 133 TYR A N 1
ATOM 1026 C CA . TYR A 1 133 ? -12.699 11.895 18.934 1.00 85.44 133 TYR A CA 1
ATOM 1027 C C . TYR A 1 133 ? -14.120 11.444 19.270 1.00 85.44 133 TYR A C 1
ATOM 1029 O O . TYR A 1 133 ? -14.395 10.252 19.398 1.00 85.44 133 TYR A O 1
ATOM 1037 N N . GLU A 1 134 ? -15.030 12.408 19.365 1.00 82.62 134 GLU A N 1
ATOM 1038 C CA . GLU A 1 134 ? -16.462 12.155 19.479 1.00 82.62 134 GLU A CA 1
ATOM 1039 C C . GLU A 1 134 ? -17.098 12.349 18.104 1.00 82.62 134 GLU A C 1
ATOM 1041 O O . GLU A 1 134 ? -17.095 13.452 17.553 1.00 82.62 134 GLU A O 1
ATOM 1046 N N . ALA A 1 135 ? -17.609 11.259 17.532 1.00 78.75 135 ALA A N 1
ATOM 1047 C CA . ALA A 1 135 ? -18.252 11.311 16.231 1.00 78.75 135 ALA A CA 1
ATOM 1048 C C . ALA A 1 135 ? -19.552 12.134 16.304 1.00 78.75 135 ALA A C 1
ATOM 1050 O O . ALA A 1 135 ? -20.345 11.949 17.233 1.00 78.75 135 ALA A O 1
ATOM 1051 N N . PRO A 1 136 ? -19.799 13.021 15.328 1.00 74.12 136 PRO A N 1
ATOM 1052 C CA . PRO A 1 136 ? -21.041 13.774 15.258 1.00 74.12 136 PRO A CA 1
ATOM 1053 C C . PRO A 1 136 ? -22.219 12.819 15.027 1.00 74.12 136 PRO A C 1
ATOM 1055 O O . PRO A 1 136 ? -22.138 11.887 14.226 1.00 74.12 136 PRO A O 1
ATOM 1058 N N . ILE A 1 137 ? -23.331 13.056 15.725 1.00 58.75 137 ILE A N 1
ATOM 1059 C CA . ILE A 1 137 ? -24.596 12.364 15.460 1.00 58.75 137 ILE A CA 1
ATOM 1060 C C . ILE A 1 137 ? -25.149 12.968 14.166 1.00 58.75 137 ILE A C 1
ATOM 1062 O O . ILE A 1 137 ? -25.793 14.012 14.202 1.00 58.75 137 ILE A O 1
ATOM 1066 N N . SER A 1 138 ? -24.831 12.384 13.012 1.00 53.28 138 SER A N 1
ATOM 1067 C CA . SER A 1 138 ? -25.389 12.846 11.740 1.00 53.28 138 SER A CA 1
ATOM 1068 C C . SER A 1 138 ? -26.746 12.191 11.489 1.00 53.28 138 SER A C 1
ATOM 1070 O O . SER A 1 138 ? -26.832 10.963 11.471 1.00 53.28 138 SER A O 1
ATOM 1072 N N . ASP A 1 139 ? -27.772 12.998 11.218 1.00 49.81 139 ASP A N 1
ATOM 1073 C CA . ASP A 1 139 ? -29.131 12.541 10.878 1.00 49.81 139 ASP A CA 1
ATOM 1074 C C . ASP A 1 139 ? -29.193 11.707 9.575 1.00 49.81 139 ASP A C 1
ATOM 1076 O O . ASP A 1 139 ? -30.157 10.977 9.352 1.00 49.81 139 ASP A O 1
ATOM 1080 N N . ASP A 1 140 ? -28.140 11.762 8.748 1.00 52.62 140 ASP A N 1
ATOM 1081 C CA . ASP A 1 140 ? -27.985 10.987 7.507 1.00 52.62 140 ASP A CA 1
ATOM 1082 C C . ASP A 1 140 ? -27.186 9.674 7.682 1.00 52.62 140 ASP A C 1
ATOM 1084 O O . ASP A 1 140 ? -27.072 8.887 6.738 1.00 52.62 140 ASP A O 1
ATOM 1088 N N . ALA A 1 141 ? -26.632 9.400 8.873 1.00 45.25 141 ALA A N 1
ATOM 1089 C CA . ALA A 1 141 ? -25.936 8.141 9.145 1.00 45.25 141 ALA A CA 1
ATOM 1090 C C . ALA A 1 141 ? -26.914 7.086 9.661 1.00 45.25 141 ALA A C 1
ATOM 1092 O O . ALA A 1 141 ? -27.574 7.255 10.687 1.00 45.25 141 ALA A O 1
ATOM 1093 N N . ALA A 1 142 ? -26.965 5.951 8.962 1.00 38.53 142 ALA A N 1
ATOM 1094 C CA . ALA A 1 142 ? -27.616 4.753 9.472 1.00 38.53 142 ALA A CA 1
ATOM 1095 C C . ALA A 1 142 ? -27.042 4.381 10.859 1.00 38.53 142 ALA A C 1
ATOM 1097 O O . ALA A 1 142 ? -25.868 4.653 11.125 1.00 38.53 142 ALA A O 1
ATOM 1098 N N . PRO A 1 143 ? -27.849 3.772 11.750 1.00 40.44 143 PRO A N 1
ATOM 1099 C CA . PRO A 1 143 ? -27.498 3.615 13.154 1.00 40.44 143 PRO A CA 1
ATOM 1100 C C . PRO A 1 143 ? -26.175 2.874 13.316 1.00 40.44 143 PRO A C 1
ATOM 1102 O O . PRO A 1 143 ? -25.983 1.793 12.759 1.00 40.44 143 PRO A O 1
ATOM 1105 N N . THR A 1 144 ? -25.306 3.454 14.136 1.00 45.62 144 THR A N 1
ATOM 1106 C CA . THR A 1 144 ? -24.066 2.886 14.653 1.00 45.62 144 THR A CA 1
ATOM 1107 C C . THR A 1 144 ? -24.346 1.529 15.294 1.00 45.62 144 THR A C 1
ATOM 1109 O O . THR A 1 144 ? -24.681 1.424 16.474 1.00 45.62 144 THR A O 1
ATOM 1112 N N . VAL A 1 145 ? -24.192 0.450 14.528 1.00 39.28 145 VAL A N 1
ATOM 1113 C CA . VAL A 1 145 ? -23.977 -0.871 15.114 1.00 39.28 145 VAL A CA 1
ATOM 1114 C C . VAL A 1 145 ? -22.501 -0.909 15.464 1.00 39.28 145 VAL A C 1
ATOM 1116 O O . VAL A 1 145 ? -21.651 -1.234 14.637 1.00 39.28 145 VAL A O 1
ATOM 1119 N N . VAL A 1 146 ? -22.196 -0.497 16.691 1.00 43.16 146 VAL A N 1
ATOM 1120 C CA . VAL A 1 146 ? -20.885 -0.703 17.300 1.00 43.16 146 VAL A CA 1
ATOM 1121 C C . VAL A 1 146 ? -20.697 -2.216 17.374 1.00 43.16 146 VAL A C 1
ATOM 1123 O O . VAL A 1 146 ? -21.213 -2.875 18.274 1.00 43.16 146 VAL A O 1
ATOM 1126 N N . ALA A 1 147 ? -20.063 -2.791 16.353 1.00 38.44 147 ALA A N 1
ATOM 1127 C CA . ALA A 1 147 ? -19.728 -4.201 16.340 1.00 38.44 147 ALA A CA 1
ATOM 1128 C C . ALA A 1 147 ? -18.824 -4.462 17.548 1.00 38.44 147 ALA A C 1
ATOM 1130 O O . ALA A 1 147 ? -17.788 -3.813 17.698 1.00 38.44 147 ALA A O 1
ATOM 1131 N N . GLU A 1 148 ? -19.247 -5.365 18.434 1.00 40.53 148 GLU A N 1
ATOM 1132 C CA . GLU A 1 148 ? -18.495 -5.715 19.636 1.00 40.53 148 GLU A CA 1
ATOM 1133 C C . GLU A 1 148 ? -17.077 -6.140 19.238 1.00 40.53 148 GLU A C 1
ATOM 1135 O O . GLU A 1 148 ? -16.857 -7.167 18.585 1.00 40.53 148 GLU A O 1
ATOM 1140 N N . LYS A 1 149 ? -16.106 -5.295 19.592 1.00 43.03 149 LYS A N 1
ATOM 1141 C CA . LYS A 1 149 ? -14.685 -5.555 19.403 1.00 43.03 149 LYS A CA 1
ATOM 1142 C C . LYS A 1 149 ? -14.280 -6.624 20.412 1.00 43.03 149 LYS A C 1
ATOM 1144 O O . LYS A 1 149 ? -14.460 -6.447 21.612 1.00 43.03 149 LYS A O 1
ATOM 1149 N N . PHE A 1 150 ? -13.742 -7.745 19.939 1.00 46.84 150 PHE A N 1
ATOM 1150 C CA . PHE A 1 150 ? -13.246 -8.794 20.828 1.00 46.84 150 PHE A CA 1
ATOM 1151 C C . PHE A 1 150 ? -11.990 -8.304 21.569 1.00 46.84 150 PHE A C 1
ATOM 1153 O O . PHE A 1 150 ? -10.911 -8.214 20.985 1.00 46.84 150 PHE A O 1
ATOM 1160 N N . GLU A 1 151 ? -12.122 -8.009 22.863 1.00 39.38 151 GLU A N 1
ATOM 1161 C CA . GLU A 1 151 ? -11.028 -7.606 23.763 1.00 39.38 151 GLU A CA 1
ATOM 1162 C C . GLU A 1 151 ? -10.303 -8.807 24.407 1.00 39.38 151 GLU A C 1
ATOM 1164 O O . GLU A 1 151 ? -9.930 -8.783 25.577 1.00 39.38 151 GLU A O 1
ATOM 1169 N N . GLY A 1 152 ? -10.130 -9.908 23.674 1.00 48.16 152 GLY A N 1
ATOM 1170 C CA . GLY A 1 152 ? -9.418 -11.091 24.168 1.00 48.16 152 GLY A CA 1
ATOM 1171 C C . GLY A 1 152 ? -8.026 -11.249 23.561 1.00 48.16 152 GLY A C 1
ATOM 1172 O O . GLY A 1 152 ? -7.732 -10.760 22.468 1.00 48.16 152 GLY A O 1
ATOM 1173 N N . THR A 1 153 ? -7.154 -11.985 24.253 1.00 43.91 153 THR A N 1
ATOM 1174 C CA . THR A 1 153 ? -5.826 -12.334 23.728 1.00 43.91 153 THR A CA 1
ATOM 1175 C C . THR A 1 153 ? -5.922 -13.640 22.944 1.00 43.91 153 THR A C 1
ATOM 1177 O O . THR A 1 153 ? -6.256 -14.694 23.495 1.00 43.91 153 THR A O 1
ATOM 1180 N N . ILE A 1 154 ? -5.621 -13.594 21.647 1.00 51.62 154 ILE A N 1
ATOM 1181 C CA . ILE A 1 154 ? -5.527 -14.797 20.809 1.00 51.62 154 ILE A CA 1
ATOM 1182 C C . ILE A 1 154 ? -4.284 -15.565 21.265 1.00 51.62 154 ILE A C 1
ATOM 1184 O O . ILE A 1 154 ? -3.179 -15.031 21.221 1.00 51.62 154 ILE A O 1
ATOM 1188 N N . THR A 1 155 ? -4.473 -16.783 21.777 1.00 45.84 155 THR A N 1
ATOM 1189 C CA . THR A 1 155 ? -3.391 -17.556 22.410 1.00 45.84 155 THR A CA 1
ATOM 1190 C C . THR A 1 155 ? -2.773 -18.550 21.434 1.00 45.84 155 THR A C 1
ATOM 1192 O O . THR A 1 155 ? -1.561 -18.716 21.446 1.00 45.84 155 THR A O 1
ATOM 1195 N N . ASN A 1 156 ? -3.582 -19.176 20.573 1.00 46.41 156 ASN A N 1
ATOM 1196 C CA . ASN A 1 156 ? -3.117 -20.102 19.543 1.00 46.41 156 ASN A CA 1
ATOM 1197 C C . ASN A 1 156 ? -3.907 -19.891 18.248 1.00 46.41 156 ASN A C 1
ATOM 1199 O O . ASN A 1 156 ? -5.119 -19.683 18.266 1.00 46.41 156 ASN A O 1
ATOM 1203 N N . MET A 1 157 ? -3.216 -19.982 17.118 1.00 50.00 157 MET A N 1
ATOM 1204 C CA . MET A 1 157 ? -3.815 -19.992 15.789 1.00 50.00 157 MET A CA 1
ATOM 1205 C C . MET A 1 157 ? -3.262 -21.216 15.066 1.00 50.00 157 MET A C 1
ATOM 1207 O O . MET A 1 157 ? -2.055 -21.328 14.854 1.00 50.00 157 MET A O 1
ATOM 1211 N N . THR A 1 158 ? -4.137 -22.164 14.745 1.00 51.12 158 THR A N 1
ATOM 1212 C CA . THR A 1 158 ? -3.763 -23.394 14.047 1.00 51.12 158 THR A CA 1
ATOM 1213 C C . THR A 1 158 ? -4.211 -23.279 12.603 1.00 51.12 158 THR A C 1
ATOM 1215 O O . THR A 1 158 ? -5.405 -23.224 12.312 1.00 51.12 158 THR A O 1
ATOM 1218 N N . LEU A 1 159 ? -3.236 -23.224 11.698 1.00 56.06 159 LEU A N 1
ATOM 1219 C CA . LEU A 1 159 ? -3.473 -23.260 10.265 1.00 56.06 159 LEU A CA 1
ATOM 1220 C C . LEU A 1 159 ? -3.316 -24.699 9.786 1.00 56.06 159 LEU A C 1
ATOM 1222 O O . LEU A 1 159 ? -2.255 -25.303 9.933 1.00 56.06 159 LEU A O 1
ATOM 1226 N N . SER A 1 160 ? -4.386 -25.238 9.219 1.00 56.72 160 SER A N 1
ATOM 1227 C CA . SER A 1 160 ? -4.397 -26.544 8.568 1.00 56.72 160 SER A CA 1
ATOM 1228 C C . SER A 1 160 ? -4.704 -26.352 7.089 1.00 56.72 160 SER A C 1
ATOM 1230 O O . SER A 1 160 ? -5.555 -25.540 6.725 1.00 56.72 160 SER A O 1
ATOM 1232 N N . TYR A 1 161 ? -3.981 -27.065 6.235 1.00 60.06 161 TYR A N 1
ATOM 1233 C CA . TYR A 1 161 ? -4.201 -27.045 4.798 1.00 60.06 161 TYR A CA 1
ATOM 1234 C C . TYR A 1 161 ? -4.489 -28.455 4.313 1.00 60.06 161 TYR A C 1
ATOM 1236 O O . TYR A 1 161 ? -3.705 -29.370 4.570 1.00 60.06 161 TYR A O 1
ATOM 1244 N N . ASP A 1 162 ? -5.601 -28.608 3.609 1.00 61.38 162 ASP A N 1
ATOM 1245 C CA . ASP A 1 162 ? -5.963 -29.848 2.942 1.00 61.38 162 ASP A CA 1
ATOM 1246 C C . ASP A 1 162 ? -5.489 -29.798 1.482 1.00 61.38 162 ASP A C 1
ATOM 1248 O O . ASP A 1 162 ? -5.928 -28.951 0.696 1.00 61.38 162 ASP A O 1
ATOM 1252 N N . VAL A 1 163 ? -4.570 -30.706 1.137 1.00 57.16 163 VAL A N 1
ATOM 1253 C CA . VAL A 1 163 ? -3.930 -30.793 -0.186 1.00 57.16 163 VAL A CA 1
ATOM 1254 C C . VAL A 1 163 ? -4.884 -31.315 -1.261 1.00 57.16 163 VAL A C 1
ATOM 1256 O O . VAL A 1 163 ? -4.776 -30.896 -2.413 1.00 57.16 163 VAL A O 1
ATOM 1259 N N . GLU A 1 164 ? -5.838 -32.180 -0.911 1.00 59.16 164 GLU A N 1
ATOM 1260 C CA . GLU A 1 164 ? -6.805 -32.732 -1.867 1.00 59.16 164 GLU A CA 1
ATOM 1261 C C . GLU A 1 164 ? -7.905 -31.718 -2.183 1.00 59.16 164 GLU A C 1
ATOM 1263 O O . GLU A 1 164 ? -8.298 -31.555 -3.339 1.00 59.16 164 GLU A O 1
ATOM 1268 N N . SER A 1 165 ? -8.360 -30.988 -1.164 1.00 53.78 165 SER A N 1
ATOM 1269 C CA . SER A 1 165 ? -9.456 -30.026 -1.303 1.00 53.78 165 SER A CA 1
ATOM 1270 C C . SER A 1 165 ? -8.992 -28.616 -1.686 1.00 53.78 165 SER A C 1
ATOM 1272 O O . SER A 1 165 ? -9.824 -27.775 -2.010 1.00 53.78 165 SER A O 1
ATOM 1274 N N . LYS A 1 166 ? -7.678 -28.339 -1.663 1.00 60.91 166 LYS A N 1
ATOM 1275 C CA . LYS A 1 166 ? -7.075 -27.002 -1.852 1.00 60.91 166 LYS A CA 1
ATOM 1276 C C . LYS A 1 166 ? -7.603 -25.943 -0.875 1.00 60.91 166 LYS A C 1
ATOM 1278 O O . LYS A 1 166 ? -7.643 -24.751 -1.184 1.00 60.91 166 LYS A O 1
ATOM 1283 N N . ILE A 1 167 ? -8.005 -26.359 0.321 1.00 57.59 167 ILE A N 1
ATOM 1284 C CA . ILE A 1 167 ? -8.637 -25.490 1.316 1.00 57.59 167 ILE A CA 1
ATOM 1285 C C . ILE A 1 167 ? -7.662 -25.226 2.465 1.00 57.59 167 ILE A C 1
ATOM 1287 O O . ILE A 1 167 ? -7.173 -26.157 3.104 1.00 57.59 167 ILE A O 1
ATOM 1291 N N . ALA A 1 168 ? -7.427 -23.947 2.773 1.00 58.78 168 ALA A N 1
ATOM 1292 C CA . ALA A 1 168 ? -6.821 -23.532 4.033 1.00 58.78 168 ALA A CA 1
ATOM 1293 C C . ALA A 1 168 ? -7.921 -23.276 5.069 1.00 58.78 168 ALA A C 1
ATOM 1295 O O . ALA A 1 168 ? -8.821 -22.463 4.848 1.00 58.78 168 ALA A O 1
ATOM 1296 N N . SER A 1 169 ? -7.821 -23.948 6.213 1.00 55.31 169 SER A N 1
ATOM 1297 C CA . SER A 1 169 ? -8.649 -23.695 7.389 1.00 55.31 169 SER A CA 1
ATOM 1298 C C . SER A 1 169 ? -7.785 -23.118 8.502 1.00 55.31 169 SER A C 1
ATOM 1300 O O . SER A 1 169 ? -6.849 -23.765 8.979 1.00 55.31 169 SER A O 1
ATOM 1302 N N . VAL A 1 170 ? -8.111 -21.898 8.919 1.00 58.31 170 VAL A N 1
ATOM 1303 C CA . VAL A 1 170 ? -7.504 -21.239 10.078 1.00 58.31 170 VAL A CA 1
ATOM 1304 C C . VAL A 1 170 ? -8.472 -21.358 11.245 1.00 58.31 170 VAL A C 1
ATOM 1306 O O . VAL A 1 170 ? -9.613 -20.910 11.143 1.00 58.31 170 VAL A O 1
ATOM 1309 N N . VAL A 1 171 ? -8.018 -21.966 12.339 1.00 58.31 171 VAL A N 1
ATOM 1310 C CA . VAL A 1 171 ? -8.759 -22.059 13.602 1.00 58.31 171 VAL A CA 1
ATOM 1311 C C . VAL A 1 171 ? -8.106 -21.128 14.616 1.00 58.31 171 VAL A C 1
ATOM 1313 O O . VAL A 1 171 ? -6.902 -21.226 14.868 1.00 58.31 171 VAL A O 1
ATOM 1316 N N . LEU A 1 172 ? -8.895 -20.226 15.198 1.00 56.69 172 LEU A N 1
ATOM 1317 C CA . LEU A 1 172 ? -8.461 -19.334 16.268 1.00 56.69 172 LEU A CA 1
ATOM 1318 C C . LEU A 1 172 ? -8.903 -19.851 17.639 1.00 56.69 172 LEU A C 1
ATOM 1320 O O . LEU A 1 172 ? -10.090 -20.071 17.874 1.00 56.69 172 LEU A O 1
ATOM 1324 N N . GLU A 1 173 ? -7.966 -19.937 18.581 1.00 53.56 173 GLU A N 1
ATOM 1325 C CA . GLU A 1 173 ? -8.253 -20.130 20.003 1.00 53.56 173 GLU A CA 1
ATOM 1326 C C . GLU A 1 173 ? -7.832 -18.881 20.796 1.00 53.56 173 GLU A C 1
ATOM 1328 O O . GLU A 1 173 ? -6.658 -18.492 20.823 1.00 53.56 173 GLU A O 1
ATOM 1333 N N . GLY A 1 174 ? -8.791 -18.239 21.465 1.00 52.66 174 GLY A N 1
ATOM 1334 C CA . GLY A 1 174 ? -8.552 -17.099 22.348 1.00 52.66 174 GLY A CA 1
ATOM 1335 C C . GLY A 1 174 ? -8.687 -17.457 23.824 1.00 52.66 174 GLY A C 1
ATOM 1336 O O . GLY A 1 174 ? -9.285 -18.470 24.193 1.00 52.66 174 GLY A O 1
ATOM 1337 N N . LYS A 1 175 ? -8.143 -16.596 24.684 1.00 52.19 175 LYS A N 1
ATOM 1338 C CA . LYS A 1 175 ? -8.483 -16.549 26.108 1.00 52.19 175 LYS A CA 1
ATOM 1339 C C . LYS A 1 175 ? -9.065 -15.181 26.464 1.00 52.19 175 LYS A C 1
ATOM 1341 O O . LYS A 1 175 ? -8.611 -14.169 25.927 1.00 52.19 175 LYS A O 1
ATOM 1346 N N . ASP A 1 176 ? -10.059 -15.156 27.349 1.00 48.84 176 ASP A N 1
ATOM 1347 C CA . ASP A 1 176 ? -10.569 -13.909 27.936 1.00 48.84 176 ASP A CA 1
ATOM 1348 C C . ASP A 1 176 ? -9.578 -13.314 28.960 1.00 48.84 176 ASP A C 1
ATOM 1350 O O . ASP A 1 176 ? -8.595 -13.951 29.355 1.00 48.84 176 ASP A O 1
ATOM 1354 N N . SER A 1 177 ? -9.863 -12.099 29.434 1.00 43.72 177 SER A N 1
ATOM 1355 C CA . SER A 1 177 ? -9.118 -11.406 30.500 1.00 43.72 177 SER A CA 1
ATOM 1356 C C . SER A 1 177 ? -9.126 -12.134 31.860 1.00 43.72 177 SER A C 1
ATOM 1358 O O . SER A 1 177 ? -8.426 -11.715 32.779 1.00 43.72 177 SER A O 1
ATOM 1360 N N . ALA A 1 178 ? -9.886 -13.226 31.998 1.00 44.22 178 ALA A N 1
ATOM 1361 C CA . ALA A 1 178 ? -9.975 -14.092 33.174 1.00 44.22 178 ALA A CA 1
ATOM 1362 C C . ALA A 1 178 ? -9.288 -15.467 32.974 1.00 44.22 178 ALA A C 1
ATOM 1364 O O . ALA A 1 178 ? -9.290 -16.297 33.884 1.00 44.22 178 ALA A O 1
ATOM 1365 N N . GLY A 1 179 ? -8.653 -15.708 31.818 1.00 42.28 179 GLY A N 1
ATOM 1366 C CA . GLY A 1 179 ? -7.903 -16.928 31.508 1.00 42.28 179 GLY A CA 1
ATOM 1367 C C . GLY A 1 179 ? -8.731 -18.100 30.963 1.00 42.28 179 GLY A C 1
ATOM 1368 O O . GLY A 1 179 ? -8.165 -19.180 30.752 1.00 42.28 179 GLY A O 1
ATOM 1369 N N . ASN A 1 180 ? -10.027 -17.915 30.696 1.00 47.06 180 ASN A N 1
ATOM 1370 C CA . ASN A 1 180 ? -10.897 -18.955 30.138 1.00 47.06 180 ASN A CA 1
ATOM 1371 C C . ASN A 1 180 ? -10.733 -19.053 28.622 1.00 47.06 180 ASN A C 1
ATOM 1373 O O . ASN A 1 180 ? -10.585 -18.036 27.951 1.00 47.06 180 ASN A O 1
ATOM 1377 N N . LYS A 1 181 ? -10.795 -20.270 28.062 1.00 53.25 181 LYS A N 1
ATOM 1378 C CA . LYS A 1 181 ? -10.800 -20.470 26.604 1.00 53.25 181 LYS A CA 1
ATOM 1379 C C . LYS A 1 181 ? -12.083 -19.878 26.017 1.00 53.25 181 LYS A C 1
ATOM 1381 O O . LYS A 1 181 ? -13.168 -20.373 26.313 1.00 53.25 181 LYS A O 1
ATOM 1386 N N . VAL A 1 182 ? -11.952 -18.864 25.171 1.00 55.84 182 VAL A N 1
ATOM 1387 C CA . VAL A 1 182 ? -13.071 -18.249 24.452 1.00 55.84 182 VAL A CA 1
ATOM 1388 C C . VAL A 1 182 ? -12.783 -18.308 22.960 1.00 55.84 182 VAL A C 1
ATOM 1390 O O . VAL A 1 182 ? -11.683 -17.999 22.505 1.00 55.84 182 VAL A O 1
ATOM 1393 N N . ILE A 1 183 ? -13.786 -18.733 22.199 1.00 54.53 183 ILE A N 1
ATOM 1394 C CA . ILE A 1 183 ? -13.739 -18.742 20.740 1.00 54.53 183 ILE A CA 1
ATOM 1395 C C . ILE A 1 183 ? -13.883 -17.285 20.274 1.00 54.53 183 ILE A C 1
ATOM 1397 O O . ILE A 1 183 ? -14.927 -16.684 20.547 1.00 54.53 183 ILE A O 1
ATOM 1401 N N . PRO A 1 184 ? -12.873 -16.690 19.612 1.00 56.16 184 PRO A N 1
ATOM 1402 C CA . PRO A 1 184 ? -12.945 -15.303 19.172 1.00 56.16 184 PRO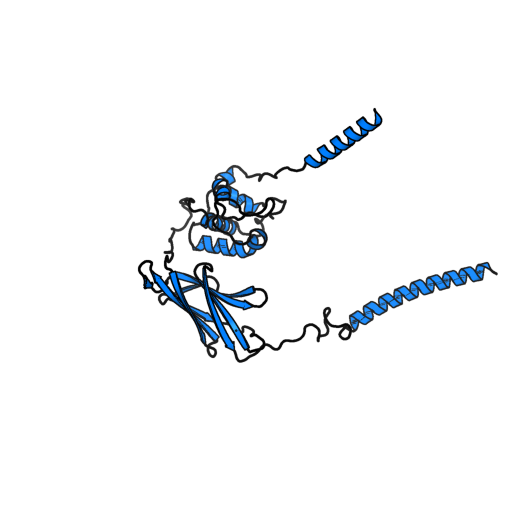 A CA 1
ATOM 1403 C C . PRO A 1 184 ? -13.967 -15.175 18.038 1.00 56.16 184 PRO A C 1
ATOM 1405 O O . PRO A 1 184 ? -13.706 -15.580 16.906 1.00 56.16 184 PRO A O 1
ATOM 1408 N N . LYS A 1 185 ? -15.144 -14.623 18.338 1.00 53.22 185 LYS A N 1
ATOM 1409 C CA . LYS A 1 185 ? -16.155 -14.296 17.325 1.00 53.22 185 LYS A CA 1
ATOM 1410 C C . LYS A 1 185 ? -15.865 -12.926 16.725 1.00 53.22 185 LYS A C 1
ATOM 1412 O O . LYS A 1 185 ? -15.387 -12.039 17.427 1.00 53.22 185 LYS A O 1
ATOM 1417 N N . ASN A 1 186 ? -16.163 -12.754 15.435 1.00 54.53 186 ASN A N 1
ATOM 1418 C CA . ASN A 1 186 ? -16.038 -11.469 14.732 1.00 54.53 186 ASN A CA 1
ATOM 1419 C C . ASN A 1 186 ? -14.602 -10.889 14.694 1.00 54.53 186 ASN A C 1
ATOM 1421 O O . ASN A 1 186 ? -14.407 -9.700 14.459 1.00 54.53 186 ASN A O 1
ATOM 1425 N N . VAL A 1 187 ? -13.574 -11.723 14.886 1.00 60.88 187 VAL A N 1
ATOM 1426 C CA . VAL A 1 187 ? -12.178 -11.304 14.704 1.00 60.88 187 VAL A CA 1
ATOM 1427 C C . VAL A 1 187 ? -11.841 -11.307 13.216 1.00 60.88 187 VAL A C 1
ATOM 1429 O O . VAL A 1 187 ? -12.089 -12.300 12.526 1.00 60.88 187 VAL A O 1
ATOM 1432 N N . LYS A 1 188 ? -11.272 -10.200 12.728 1.00 64.19 188 LYS A N 1
ATOM 1433 C CA . LYS A 1 188 ? -10.713 -10.092 11.376 1.00 64.19 188 LYS A CA 1
ATOM 1434 C C . LYS A 1 188 ? -9.434 -10.911 11.286 1.00 64.19 188 LYS A C 1
ATOM 1436 O O . LYS A 1 188 ? -8.497 -10.681 12.059 1.00 64.19 188 LYS A O 1
ATOM 1441 N N . VAL A 1 189 ? -9.401 -11.847 10.344 1.00 68.50 189 VAL A N 1
ATOM 1442 C CA . VAL A 1 189 ? -8.196 -12.606 10.006 1.00 68.50 189 VAL A CA 1
ATOM 1443 C C . VAL A 1 189 ? -7.870 -12.378 8.548 1.00 68.50 189 VAL A C 1
ATOM 1445 O O . VAL A 1 189 ? -8.723 -12.524 7.668 1.00 68.50 189 VAL A O 1
ATOM 1448 N N . SER A 1 190 ? -6.606 -12.069 8.310 1.00 65.69 190 SER A N 1
ATOM 1449 C CA . SER A 1 190 ? -6.038 -11.965 6.982 1.00 65.69 190 SER A CA 1
ATOM 1450 C C . SER A 1 190 ? -5.056 -13.110 6.775 1.00 65.69 190 SER A C 1
ATOM 1452 O O . SER A 1 190 ? -4.188 -13.372 7.607 1.00 65.69 190 SER A O 1
ATOM 1454 N N . VAL A 1 191 ? -5.217 -13.836 5.676 1.00 74.75 191 VAL A N 1
ATOM 1455 C CA . VAL A 1 191 ? -4.375 -14.975 5.306 1.00 74.75 191 VAL A CA 1
ATOM 1456 C C . VAL A 1 191 ? -3.508 -14.567 4.129 1.00 74.75 191 VAL A C 1
ATOM 1458 O O . VAL A 1 191 ? -4.004 -14.077 3.113 1.00 74.75 191 VAL A O 1
ATOM 1461 N N . TYR A 1 192 ? -2.213 -14.807 4.259 1.00 76.69 192 TYR A N 1
ATOM 1462 C CA . TYR A 1 192 ? -1.184 -14.458 3.299 1.00 76.69 192 TYR A CA 1
ATOM 1463 C C . TYR A 1 192 ? -0.339 -15.673 2.932 1.00 76.69 192 TYR A C 1
ATOM 1465 O O . TYR A 1 192 ? -0.183 -16.606 3.712 1.00 76.69 192 TYR A O 1
ATOM 1473 N N . VAL A 1 193 ? 0.292 -15.620 1.765 1.00 78.94 193 VAL A N 1
ATOM 1474 C CA . VAL A 1 193 ? 1.395 -16.511 1.393 1.00 78.94 193 VAL A CA 1
ATOM 1475 C C . VAL A 1 193 ? 2.688 -15.715 1.436 1.00 78.94 193 VAL A C 1
ATOM 1477 O O . VAL A 1 193 ? 2.795 -14.662 0.802 1.00 78.94 193 VAL A O 1
ATOM 1480 N N . LYS A 1 194 ? 3.687 -16.220 2.159 1.00 78.12 194 LYS A N 1
ATOM 1481 C CA . LYS A 1 194 ? 5.016 -15.609 2.230 1.00 78.12 194 LYS A CA 1
ATOM 1482 C C . LYS A 1 194 ? 5.689 -15.704 0.860 1.00 78.12 194 LYS A C 1
ATOM 1484 O O . LYS A 1 194 ? 5.878 -16.803 0.338 1.00 78.12 194 LYS A O 1
ATOM 1489 N N . ARG A 1 195 ? 6.051 -14.565 0.265 1.00 79.44 195 ARG A N 1
ATOM 1490 C CA . ARG A 1 195 ? 6.833 -14.478 -0.980 1.00 79.44 195 ARG A CA 1
ATOM 1491 C C . ARG A 1 195 ? 8.121 -13.697 -0.745 1.00 79.44 195 ARG A C 1
ATOM 1493 O O . ARG A 1 195 ? 8.282 -13.016 0.262 1.00 79.44 195 ARG A O 1
ATOM 1500 N N . TYR A 1 196 ? 9.037 -13.782 -1.709 1.00 71.75 196 TYR A N 1
ATOM 1501 C CA . TYR A 1 196 ? 10.344 -13.124 -1.622 1.00 71.75 196 TYR A CA 1
ATOM 1502 C C . TYR A 1 196 ? 10.237 -11.592 -1.496 1.00 71.75 196 TYR A C 1
ATOM 1504 O O . TYR A 1 196 ? 10.990 -10.981 -0.748 1.00 71.75 196 TYR A O 1
ATOM 1512 N N . PHE A 1 197 ? 9.270 -10.975 -2.187 1.00 72.19 197 PHE A N 1
ATOM 1513 C CA . PHE A 1 197 ? 9.064 -9.518 -2.216 1.00 72.19 197 PHE A CA 1
ATOM 1514 C C . PHE A 1 197 ? 7.898 -9.034 -1.336 1.00 72.19 197 PHE A C 1
ATOM 1516 O O . PHE A 1 197 ? 7.389 -7.935 -1.540 1.00 72.19 197 PHE A O 1
ATOM 1523 N N . GLY A 1 198 ? 7.454 -9.846 -0.373 1.00 75.31 198 GLY A N 1
ATOM 1524 C CA . GLY A 1 198 ? 6.364 -9.499 0.539 1.00 75.31 198 GLY A CA 1
ATOM 1525 C C . GLY A 1 198 ? 5.327 -10.606 0.690 1.00 75.31 198 GLY A C 1
ATOM 1526 O O . GLY A 1 198 ? 5.490 -11.718 0.197 1.00 75.31 198 GLY A O 1
ATOM 1527 N N . ASN A 1 199 ? 4.244 -10.300 1.393 1.00 80.00 199 ASN A N 1
ATOM 1528 C CA . ASN A 1 199 ? 3.178 -11.253 1.680 1.00 80.00 199 ASN A CA 1
ATOM 1529 C C . ASN A 1 199 ? 2.058 -11.100 0.643 1.00 80.00 199 ASN A C 1
ATOM 1531 O O . ASN A 1 199 ? 1.476 -10.026 0.518 1.00 80.00 199 ASN A O 1
ATOM 1535 N N . LEU A 1 200 ? 1.756 -12.164 -0.105 1.00 78.38 200 LEU A N 1
ATOM 1536 C CA . LEU A 1 200 ? 0.662 -12.184 -1.078 1.00 78.38 200 LEU A CA 1
ATOM 1537 C C . LEU A 1 200 ? -0.666 -12.416 -0.335 1.00 78.38 200 LEU A C 1
ATOM 1539 O O . LEU A 1 200 ? -0.812 -13.492 0.249 1.00 78.38 200 LEU A O 1
ATOM 1543 N N . PRO A 1 201 ? -1.624 -11.470 -0.331 1.00 73.44 201 PRO A N 1
ATOM 1544 C CA . PRO A 1 201 ? -2.908 -11.672 0.333 1.00 73.44 201 PRO A CA 1
ATOM 1545 C C . PRO A 1 201 ? -3.738 -12.721 -0.415 1.00 73.44 201 PRO A C 1
ATOM 1547 O O . PRO A 1 201 ? -3.938 -12.618 -1.623 1.00 73.44 201 PRO A O 1
ATOM 1550 N N . LEU A 1 202 ? -4.221 -13.732 0.306 1.00 72.88 202 LEU A N 1
ATOM 1551 C CA . LEU A 1 202 ? -5.201 -14.700 -0.196 1.00 72.88 202 LEU A CA 1
ATOM 1552 C C . LEU A 1 202 ? -6.617 -14.331 0.237 1.00 72.88 202 LEU A C 1
ATOM 1554 O O . LEU A 1 202 ? -7.571 -14.497 -0.515 1.00 72.88 202 LEU A O 1
ATOM 1558 N N . CYS A 1 203 ? -6.746 -13.845 1.467 1.00 68.81 203 CYS A N 1
ATOM 1559 C CA . CYS A 1 203 ? -8.003 -13.405 2.040 1.00 68.81 203 CYS A CA 1
ATOM 1560 C C . CYS A 1 203 ? -7.708 -12.263 3.001 1.00 68.81 203 CYS A C 1
ATOM 1562 O O . CYS A 1 203 ? -6.916 -12.445 3.923 1.00 68.81 203 CYS A O 1
ATOM 1564 N N . THR A 1 204 ? -8.337 -11.113 2.791 1.00 66.38 204 THR A N 1
ATOM 1565 C CA . THR A 1 204 ? -8.154 -9.923 3.627 1.00 66.38 204 THR A CA 1
ATOM 1566 C C . THR A 1 204 ? -9.434 -9.679 4.418 1.00 66.38 204 THR A C 1
ATOM 1568 O O . THR A 1 204 ? -10.520 -9.726 3.844 1.00 66.38 204 THR A O 1
ATOM 1571 N N . ASP A 1 205 ? -9.307 -9.447 5.725 1.00 63.16 205 ASP A N 1
ATOM 1572 C CA . ASP A 1 205 ? -10.383 -8.978 6.613 1.00 63.16 205 ASP A CA 1
ATOM 1573 C C . ASP A 1 205 ? -11.649 -9.844 6.668 1.00 63.16 205 ASP A C 1
ATOM 1575 O O . ASP A 1 205 ? -12.754 -9.358 6.925 1.00 63.16 205 ASP A O 1
ATOM 1579 N N . LYS A 1 206 ? -11.512 -11.160 6.480 1.00 68.31 206 LYS A N 1
ATOM 1580 C CA . LYS A 1 206 ? -12.652 -12.062 6.652 1.00 68.31 206 LYS A CA 1
ATOM 1581 C C . LYS A 1 206 ? -12.926 -12.242 8.140 1.00 68.31 206 LYS A C 1
ATOM 1583 O O . LYS A 1 206 ? -12.017 -12.480 8.937 1.00 68.31 206 LYS A O 1
ATOM 1588 N N . LYS A 1 207 ? -14.194 -12.082 8.510 1.00 68.06 207 LYS A N 1
ATOM 1589 C CA . LYS A 1 207 ? -14.669 -12.226 9.885 1.00 68.06 207 LYS A CA 1
ATOM 1590 C C . LYS A 1 207 ? -14.802 -13.704 10.236 1.00 68.06 207 LYS A C 1
ATOM 1592 O O . LYS A 1 207 ? -15.251 -14.511 9.423 1.00 68.06 207 LYS A O 1
ATOM 1597 N N . THR A 1 208 ? -14.385 -14.033 11.451 1.00 64.44 208 THR A N 1
ATOM 1598 C CA . THR A 1 208 ? -14.414 -15.395 11.982 1.00 64.44 208 THR A CA 1
ATOM 1599 C C . THR A 1 208 ? -15.850 -15.838 12.290 1.00 64.44 208 THR A C 1
ATOM 1601 O O . THR A 1 208 ? -16.622 -15.047 12.838 1.00 64.44 208 THR A O 1
ATOM 1604 N N . ASP A 1 209 ? -16.205 -17.077 11.932 1.00 64.06 209 ASP A N 1
ATOM 1605 C CA . ASP A 1 209 ? -17.542 -17.644 12.155 1.00 64.06 209 ASP A CA 1
ATOM 1606 C C . ASP A 1 209 ? -17.843 -17.935 13.645 1.00 64.06 209 ASP A C 1
ATOM 1608 O O . ASP A 1 209 ? -17.005 -17.751 14.531 1.00 64.06 209 ASP A O 1
ATOM 1612 N N . ASP A 1 210 ? -19.052 -18.428 13.938 1.00 54.72 210 ASP A N 1
ATOM 1613 C CA . ASP A 1 210 ? -19.486 -18.806 15.293 1.00 54.72 210 ASP A CA 1
ATOM 1614 C C . ASP A 1 210 ? -18.601 -19.865 15.980 1.00 54.72 210 ASP A C 1
ATOM 1616 O O . ASP A 1 210 ? -18.746 -20.086 17.187 1.00 54.72 210 ASP A O 1
ATOM 1620 N N . LYS A 1 211 ? -17.703 -20.518 15.231 1.00 55.25 211 LYS A N 1
ATOM 1621 C CA . LYS A 1 211 ? -16.792 -21.575 15.680 1.00 55.25 211 LYS A CA 1
ATOM 1622 C C . LYS A 1 211 ? -15.325 -21.144 15.712 1.00 55.25 211 LYS A C 1
ATOM 1624 O O . LYS A 1 211 ? -14.485 -21.969 16.066 1.00 55.25 211 LYS A O 1
ATOM 1629 N N . GLY A 1 212 ? -14.992 -19.892 15.401 1.00 56.03 212 GLY A N 1
ATOM 1630 C CA . GLY A 1 212 ? -13.593 -19.464 15.417 1.00 56.03 212 GLY A CA 1
ATOM 1631 C C . GLY A 1 212 ? -12.832 -19.810 14.131 1.00 56.03 212 GLY A C 1
ATOM 1632 O O . GLY A 1 212 ? -11.600 -19.777 14.139 1.00 56.03 212 GLY A O 1
ATOM 1633 N N . MET A 1 213 ? -13.533 -20.178 13.050 1.00 54.66 213 MET A N 1
ATOM 1634 C CA . MET A 1 213 ? -12.939 -20.704 11.823 1.00 54.66 213 MET A CA 1
ATOM 1635 C C . MET A 1 213 ? -13.081 -19.759 10.631 1.00 54.66 213 MET A C 1
ATOM 1637 O O . MET A 1 213 ? -14.120 -19.134 10.408 1.00 54.66 213 MET A O 1
ATOM 1641 N N . ILE A 1 214 ? -12.024 -19.711 9.820 1.00 59.78 214 ILE A N 1
ATOM 1642 C CA . ILE A 1 214 ? -12.058 -19.150 8.471 1.00 59.78 214 ILE A CA 1
ATOM 1643 C C . ILE A 1 214 ? -11.550 -20.199 7.499 1.00 59.78 214 ILE A C 1
ATOM 1645 O O . ILE A 1 214 ? -10.411 -20.660 7.577 1.00 59.78 214 ILE A O 1
ATOM 1649 N N . THR A 1 215 ? -12.426 -20.548 6.566 1.00 60.72 215 THR A N 1
ATOM 1650 C CA . THR A 1 215 ? -12.114 -21.398 5.426 1.00 60.72 215 THR A CA 1
ATOM 1651 C C . THR A 1 215 ? -11.902 -20.508 4.207 1.00 60.72 215 THR A C 1
ATOM 1653 O O . THR A 1 215 ? -12.775 -19.699 3.858 1.00 60.72 215 THR A O 1
ATOM 1656 N N . THR A 1 216 ? -10.742 -20.644 3.574 1.00 61.72 216 THR A N 1
ATOM 1657 C CA . THR A 1 216 ? -10.387 -19.944 2.338 1.00 61.72 216 THR A CA 1
ATOM 1658 C C . THR A 1 216 ? -9.865 -20.960 1.335 1.00 61.72 216 THR A C 1
ATOM 1660 O O . THR A 1 216 ? -8.976 -21.755 1.643 1.00 61.72 216 THR A O 1
ATOM 1663 N N . GLU A 1 217 ? -10.412 -20.929 0.124 1.00 64.56 217 GLU A N 1
ATOM 1664 C CA . GLU A 1 217 ? -9.892 -21.706 -0.996 1.00 64.56 217 GLU A CA 1
ATOM 1665 C C . GLU A 1 217 ? -8.559 -21.099 -1.447 1.00 64.56 217 GLU A C 1
ATOM 1667 O O . GLU A 1 217 ? -8.484 -19.916 -1.790 1.00 64.56 217 GLU A O 1
ATOM 1672 N N . LEU A 1 218 ? -7.490 -21.896 -1.446 1.00 63.69 218 LEU A N 1
ATOM 1673 C CA . LEU A 1 218 ? -6.285 -21.533 -2.181 1.00 63.69 218 LEU A CA 1
ATOM 1674 C C . LEU A 1 218 ? -6.523 -21.900 -3.643 1.00 63.69 218 LEU A C 1
ATOM 1676 O O . LEU A 1 218 ? -6.686 -23.070 -3.988 1.00 63.69 218 LEU A O 1
ATOM 1680 N N . GLY A 1 219 ? -6.465 -20.900 -4.518 1.00 61.69 219 GLY A N 1
ATOM 1681 C CA . GLY A 1 219 ? -6.279 -21.146 -5.945 1.00 61.69 219 GLY A CA 1
ATOM 1682 C C . GLY A 1 219 ? -4.944 -21.849 -6.242 1.00 61.69 219 GLY A C 1
ATOM 1683 O O . GLY A 1 219 ? -4.225 -22.298 -5.349 1.00 61.69 219 GLY A O 1
ATOM 1684 N N . ALA A 1 220 ? -4.568 -21.923 -7.519 1.00 63.91 220 ALA A N 1
ATOM 1685 C CA . ALA A 1 220 ? -3.248 -22.416 -7.913 1.00 63.91 220 ALA A CA 1
ATOM 1686 C C . ALA A 1 220 ? -2.156 -21.435 -7.443 1.00 63.91 220 ALA A C 1
ATOM 1688 O O . ALA A 1 220 ? -1.880 -20.428 -8.092 1.00 63.91 220 ALA A O 1
ATOM 1689 N N . VAL A 1 221 ? -1.567 -21.704 -6.280 1.00 67.94 221 VAL A N 1
ATOM 1690 C CA . VAL A 1 221 ? -0.496 -20.899 -5.690 1.00 67.94 221 VAL A CA 1
ATOM 1691 C C . VAL A 1 221 ? 0.845 -21.556 -6.042 1.00 67.94 221 VAL A C 1
ATOM 1693 O O . VAL A 1 221 ? 1.073 -22.685 -5.615 1.00 67.94 221 VAL A O 1
ATOM 1696 N N . PRO A 1 222 ? 1.751 -20.879 -6.780 1.00 66.69 222 PRO A N 1
ATOM 1697 C CA . PRO A 1 222 ? 3.066 -21.436 -7.103 1.00 66.69 222 PRO A CA 1
ATOM 1698 C C . PRO A 1 222 ? 3.859 -21.770 -5.837 1.00 66.69 222 PRO A C 1
ATOM 1700 O O . PRO A 1 222 ? 3.849 -20.982 -4.883 1.00 66.69 222 PRO A O 1
ATOM 1703 N N . THR A 1 223 ? 4.539 -22.908 -5.830 1.00 71.38 223 THR A N 1
ATOM 1704 C CA . THR A 1 223 ? 5.353 -23.407 -4.712 1.00 71.38 223 THR A CA 1
ATOM 1705 C C . THR A 1 223 ? 6.793 -22.904 -4.796 1.00 71.38 223 THR A C 1
ATOM 1707 O O . THR A 1 223 ? 7.175 -22.244 -5.764 1.00 71.38 223 THR A O 1
ATOM 1710 N N . ASP A 1 224 ? 7.600 -23.170 -3.771 1.00 70.31 224 ASP A N 1
ATOM 1711 C CA . ASP A 1 224 ? 9.051 -23.041 -3.884 1.00 70.31 224 ASP A CA 1
ATOM 1712 C C . ASP A 1 224 ? 9.677 -24.225 -4.656 1.00 70.31 224 ASP A C 1
ATOM 1714 O O . ASP A 1 224 ? 8.998 -25.163 -5.081 1.00 70.31 224 ASP A O 1
ATOM 1718 N N . THR A 1 225 ? 10.998 -24.196 -4.846 1.00 69.12 225 THR A N 1
ATOM 1719 C CA . THR A 1 225 ? 11.742 -25.247 -5.566 1.00 69.12 225 THR A CA 1
ATOM 1720 C C . THR A 1 225 ? 11.613 -26.633 -4.923 1.00 69.12 225 THR A C 1
ATOM 1722 O O . THR A 1 225 ? 11.774 -27.646 -5.596 1.00 69.12 225 THR A O 1
ATOM 1725 N N . ASN A 1 226 ? 11.303 -26.690 -3.628 1.00 67.19 226 ASN A N 1
ATOM 1726 C CA . ASN A 1 226 ? 11.135 -27.919 -2.859 1.00 67.19 226 ASN A CA 1
ATOM 1727 C C . ASN A 1 226 ? 9.651 -28.315 -2.700 1.00 67.19 226 ASN A C 1
ATOM 1729 O O . ASN A 1 226 ? 9.345 -29.292 -2.014 1.00 67.19 226 ASN A O 1
ATOM 1733 N N . GLY A 1 227 ? 8.730 -27.568 -3.320 1.00 69.75 227 GLY A N 1
ATOM 1734 C CA . GLY A 1 227 ? 7.292 -27.779 -3.209 1.00 69.75 227 GLY A CA 1
ATOM 1735 C C . GLY A 1 227 ? 6.655 -27.174 -1.955 1.00 69.75 227 GLY A C 1
ATOM 1736 O O . GLY A 1 227 ? 5.467 -27.367 -1.734 1.00 69.75 227 GLY A O 1
ATOM 1737 N N . PHE A 1 228 ? 7.370 -26.432 -1.111 1.00 72.50 228 PHE A N 1
ATOM 1738 C CA . PHE A 1 228 ? 6.769 -25.815 0.070 1.00 72.50 228 PHE A CA 1
ATOM 1739 C C . PHE A 1 228 ? 6.080 -24.486 -0.248 1.00 72.50 228 PHE A C 1
ATOM 1741 O O . PHE A 1 228 ? 6.509 -23.687 -1.084 1.00 72.50 228 PHE A O 1
ATOM 1748 N N . VAL A 1 229 ? 4.998 -24.232 0.483 1.00 73.81 229 VAL A N 1
ATOM 1749 C CA . VAL A 1 229 ? 4.328 -22.937 0.579 1.00 73.81 229 VAL A CA 1
ATOM 1750 C C . VAL A 1 229 ? 4.211 -22.587 2.054 1.00 73.81 229 VAL A C 1
ATOM 1752 O O . VAL A 1 229 ? 3.629 -23.338 2.837 1.00 73.81 229 VAL A O 1
ATOM 1755 N N . THR A 1 230 ? 4.753 -21.434 2.440 1.00 77.38 230 THR A N 1
ATOM 1756 C CA . THR A 1 230 ? 4.561 -20.879 3.783 1.00 77.38 230 THR A CA 1
ATOM 1757 C C . THR A 1 230 ? 3.352 -19.955 3.771 1.00 77.38 230 THR A C 1
ATOM 1759 O O . THR A 1 230 ? 3.355 -18.913 3.111 1.00 77.38 230 THR A O 1
ATOM 1762 N N . ILE A 1 231 ? 2.318 -20.343 4.507 1.00 75.94 231 ILE A N 1
ATOM 1763 C CA . ILE A 1 231 ? 1.098 -19.567 4.703 1.00 75.94 231 ILE A CA 1
ATOM 1764 C C . ILE A 1 231 ? 1.208 -18.867 6.057 1.00 75.94 231 ILE A C 1
ATOM 1766 O O . ILE A 1 231 ? 1.571 -19.481 7.060 1.00 75.94 231 ILE A O 1
ATOM 1770 N N . ILE A 1 232 ? 0.915 -17.574 6.077 1.00 75.12 232 ILE A N 1
ATOM 1771 C CA . ILE A 1 232 ? 0.907 -16.732 7.268 1.00 75.12 232 ILE A CA 1
ATOM 1772 C C . ILE A 1 232 ? -0.529 -16.281 7.479 1.00 75.12 232 ILE A C 1
ATOM 1774 O O . ILE A 1 232 ? -1.098 -15.632 6.609 1.00 75.12 232 ILE A O 1
ATOM 1778 N N . ALA A 1 233 ? -1.121 -16.583 8.622 1.00 72.44 233 ALA A N 1
ATOM 1779 C CA . ALA A 1 233 ? -2.377 -15.968 9.022 1.00 72.44 233 ALA A CA 1
ATOM 1780 C C . ALA A 1 233 ? -2.089 -14.910 10.086 1.00 72.44 233 ALA A C 1
ATOM 1782 O O . ALA A 1 233 ? -1.308 -15.147 11.006 1.00 72.44 233 ALA A O 1
ATOM 1783 N N . THR A 1 234 ? -2.687 -13.731 9.944 1.00 67.50 234 THR A N 1
ATOM 1784 C CA . THR A 1 234 ? -2.619 -12.659 10.934 1.00 67.50 234 THR A CA 1
ATOM 1785 C C . THR A 1 234 ? -4.018 -12.298 11.406 1.00 67.50 234 THR A C 1
ATOM 1787 O O . THR A 1 234 ? -4.972 -12.294 10.633 1.00 67.50 234 THR A O 1
ATOM 1790 N N . ALA A 1 235 ? -4.152 -12.014 12.695 1.00 66.62 235 ALA A N 1
ATOM 1791 C CA . ALA A 1 235 ? -5.396 -11.584 13.314 1.00 66.62 235 ALA A CA 1
ATOM 1792 C C . ALA A 1 235 ? -5.169 -10.316 14.143 1.00 66.62 235 ALA A C 1
ATOM 1794 O O . ALA A 1 235 ? -4.044 -10.044 14.579 1.00 66.62 235 ALA A O 1
ATOM 1795 N N . ASN A 1 236 ? -6.253 -9.566 14.375 1.00 62.38 236 ASN A N 1
ATOM 1796 C CA . ASN A 1 236 ? -6.250 -8.318 15.149 1.00 62.38 236 ASN A CA 1
ATOM 1797 C C . ASN A 1 236 ? -5.263 -7.280 14.577 1.00 62.38 236 ASN A C 1
ATOM 1799 O O . ASN A 1 236 ? -4.311 -6.874 15.249 1.00 62.38 236 ASN A O 1
ATOM 1803 N N . ASP A 1 237 ? -5.449 -6.936 13.298 1.00 55.16 237 ASP A N 1
ATOM 1804 C CA . ASP A 1 237 ? -4.643 -5.951 12.562 1.00 55.16 237 ASP A CA 1
ATOM 1805 C C . ASP A 1 237 ? -3.125 -6.230 12.605 1.00 55.16 237 ASP A C 1
ATOM 1807 O O . ASP A 1 237 ? -2.298 -5.327 12.703 1.00 55.16 237 ASP A O 1
ATOM 1811 N N . GLY A 1 238 ? -2.738 -7.511 12.562 1.00 55.16 238 GLY A N 1
ATOM 1812 C CA . GLY A 1 238 ? -1.334 -7.928 12.486 1.00 55.16 238 GLY A CA 1
ATOM 1813 C C . GLY A 1 238 ? -0.636 -8.169 13.828 1.00 55.16 238 GLY A C 1
ATOM 1814 O O . GLY A 1 238 ? 0.530 -8.559 13.829 1.00 55.16 238 GLY A O 1
ATOM 1815 N N . LYS A 1 239 ? -1.318 -7.994 14.969 1.00 54.88 239 LYS A N 1
ATOM 1816 C CA . LYS A 1 239 ? -0.712 -8.199 16.301 1.00 54.88 239 LYS A CA 1
ATOM 1817 C C . LYS A 1 239 ? -0.441 -9.664 16.640 1.00 54.88 239 LYS A C 1
ATOM 1819 O O . LYS A 1 239 ? 0.459 -9.945 17.427 1.00 54.88 239 LYS A O 1
ATOM 1824 N N . VAL A 1 240 ? -1.204 -10.592 16.068 1.00 57.69 240 VAL A N 1
ATOM 1825 C CA . VAL A 1 240 ? -1.009 -12.034 16.263 1.00 57.69 240 VAL A CA 1
ATOM 1826 C C . VAL A 1 240 ? -0.845 -12.682 14.904 1.00 57.69 240 VAL A C 1
ATOM 1828 O O . VAL A 1 240 ? -1.704 -12.519 14.042 1.00 57.69 240 VAL A O 1
ATOM 1831 N N . SER A 1 241 ? 0.259 -13.402 14.709 1.00 60.09 241 SER A N 1
ATOM 1832 C CA . SER A 1 241 ? 0.545 -14.125 13.472 1.00 60.09 241 SER A CA 1
ATOM 1833 C C . SER A 1 241 ? 0.884 -15.582 13.761 1.00 60.09 241 SER A C 1
ATOM 1835 O O . SER A 1 241 ? 1.532 -15.886 14.762 1.00 60.09 241 SER A O 1
ATOM 1837 N N . ALA A 1 242 ? 0.437 -16.478 12.887 1.00 64.69 242 ALA A N 1
ATOM 1838 C CA . ALA A 1 242 ? 0.890 -17.859 12.845 1.00 64.69 242 ALA A CA 1
ATOM 1839 C C . ALA A 1 242 ? 1.393 -18.185 11.444 1.00 64.69 242 ALA A C 1
ATOM 1841 O O . ALA A 1 242 ? 0.767 -17.827 10.446 1.00 64.69 242 ALA A O 1
ATOM 1842 N N . GLU A 1 243 ? 2.527 -18.877 11.389 1.00 71.25 243 GLU A N 1
ATOM 1843 C CA . GLU A 1 243 ? 3.103 -19.393 10.154 1.00 71.25 243 GLU A CA 1
ATOM 1844 C C . GLU A 1 243 ? 2.909 -20.912 10.111 1.00 71.25 243 GLU A C 1
ATOM 1846 O O . GLU A 1 243 ? 3.136 -21.608 11.102 1.00 71.25 243 GLU A O 1
ATOM 1851 N N . ALA A 1 244 ? 2.518 -21.436 8.954 1.00 68.00 244 ALA A N 1
ATOM 1852 C CA . ALA A 1 244 ? 2.508 -22.864 8.679 1.00 68.00 244 ALA A CA 1
ATOM 1853 C C . ALA A 1 244 ? 3.123 -23.118 7.304 1.00 68.00 244 ALA A C 1
ATOM 1855 O O . ALA A 1 244 ? 2.764 -22.477 6.315 1.00 68.00 244 ALA A O 1
ATOM 1856 N N . SER A 1 245 ? 4.057 -24.062 7.248 1.00 66.38 245 SER A N 1
ATOM 1857 C CA . SER A 1 245 ? 4.673 -24.510 6.002 1.00 66.38 245 SER A CA 1
ATOM 1858 C C . SER A 1 245 ? 4.031 -25.815 5.567 1.00 66.38 245 SER A C 1
ATOM 1860 O O . SER A 1 245 ? 3.982 -26.776 6.332 1.00 66.38 245 SER A O 1
ATOM 1862 N N . VAL A 1 246 ? 3.541 -25.839 4.334 1.00 69.88 246 VAL A N 1
ATOM 1863 C CA . VAL A 1 246 ? 2.827 -26.974 3.749 1.00 69.88 246 VAL A CA 1
ATOM 1864 C C . VAL A 1 246 ? 3.570 -27.425 2.502 1.00 69.88 246 VAL A C 1
ATOM 1866 O O . VAL A 1 246 ? 3.978 -26.588 1.701 1.00 69.88 246 VAL A O 1
ATOM 1869 N N . GLN A 1 247 ? 3.751 -28.734 2.335 1.00 68.31 247 GLN A N 1
ATOM 1870 C CA . GLN A 1 247 ? 4.358 -29.307 1.138 1.00 68.31 247 GLN A CA 1
ATOM 1871 C C . GLN A 1 247 ? 3.278 -29.625 0.099 1.00 68.31 247 GLN A C 1
ATOM 1873 O O . GLN A 1 247 ? 2.375 -30.420 0.345 1.00 68.31 247 GLN A O 1
ATOM 1878 N N . LEU A 1 248 ? 3.388 -29.005 -1.066 1.00 65.19 248 LEU A N 1
ATOM 1879 C CA . LEU A 1 248 ? 2.616 -29.280 -2.265 1.00 65.19 248 LEU A CA 1
ATOM 1880 C C . LEU A 1 248 ? 3.553 -29.976 -3.258 1.00 65.19 248 LEU A C 1
ATOM 1882 O O . LEU A 1 248 ? 4.618 -29.466 -3.591 1.00 65.19 248 LEU A O 1
ATOM 1886 N N . ASN A 1 249 ? 3.175 -31.162 -3.728 1.00 59.84 249 ASN A N 1
ATOM 1887 C CA . ASN A 1 249 ? 4.046 -32.036 -4.529 1.00 59.84 249 ASN A CA 1
ATOM 1888 C C . ASN A 1 249 ? 4.401 -31.493 -5.935 1.00 59.84 249 ASN A C 1
ATOM 1890 O O . ASN A 1 249 ? 5.113 -32.159 -6.683 1.00 59.84 249 ASN A O 1
ATOM 1894 N N . GLU A 1 250 ? 3.928 -30.302 -6.305 1.00 62.53 250 GLU A N 1
ATOM 1895 C CA . GLU A 1 250 ? 4.255 -29.622 -7.560 1.00 62.53 250 GLU A CA 1
ATOM 1896 C C . GLU A 1 250 ? 5.293 -28.534 -7.282 1.00 62.53 250 GLU A C 1
ATOM 1898 O O . GLU A 1 250 ? 4.926 -27.409 -6.968 1.00 62.53 250 GLU A O 1
ATOM 1903 N N . GLY A 1 251 ? 6.587 -28.864 -7.334 1.00 60.06 251 GLY A N 1
ATOM 1904 C CA . GLY A 1 251 ? 7.682 -27.907 -7.131 1.00 60.06 251 GLY A CA 1
ATOM 1905 C C . GLY A 1 251 ? 7.842 -26.938 -8.305 1.00 60.06 251 GLY A C 1
ATOM 1906 O O . GLY A 1 251 ? 7.762 -27.341 -9.466 1.00 60.06 251 GLY A O 1
ATOM 1907 N N . TRP A 1 252 ? 8.098 -25.662 -8.018 1.00 66.06 252 TRP A N 1
ATOM 1908 C CA . TRP A 1 252 ? 8.387 -24.678 -9.058 1.00 66.06 252 TRP A CA 1
ATOM 1909 C C . TRP A 1 252 ? 9.791 -24.889 -9.631 1.00 66.06 252 TRP A C 1
ATOM 1911 O O . TRP A 1 252 ? 10.790 -24.903 -8.907 1.00 66.06 252 TRP A O 1
ATOM 1921 N N . THR A 1 253 ? 9.882 -25.021 -10.951 1.00 71.88 253 THR A N 1
ATOM 1922 C CA . THR A 1 253 ? 11.162 -25.093 -11.654 1.00 71.88 253 THR A CA 1
ATOM 1923 C C . THR A 1 253 ? 11.710 -23.685 -11.852 1.00 71.88 253 THR A C 1
ATOM 1925 O O . THR A 1 253 ? 11.117 -22.887 -12.578 1.00 71.88 253 THR A O 1
ATOM 1928 N N . TRP A 1 254 ? 12.846 -23.372 -11.219 1.00 70.62 254 TRP A N 1
ATOM 1929 C CA . TRP A 1 254 ? 13.537 -22.111 -11.482 1.00 70.62 254 TRP A CA 1
ATOM 1930 C C . TRP A 1 254 ? 14.098 -22.124 -12.902 1.00 70.62 254 TRP A C 1
ATOM 1932 O O . TRP A 1 254 ? 14.994 -22.907 -13.219 1.00 70.62 254 TRP A O 1
ATOM 1942 N N . GLU A 1 255 ? 13.572 -21.243 -13.743 1.00 77.94 255 GLU A N 1
ATOM 1943 C CA . GLU A 1 255 ? 14.174 -20.909 -15.026 1.00 77.94 255 GLU A CA 1
ATOM 1944 C C . GLU A 1 255 ? 15.084 -19.701 -14.831 1.00 77.94 255 GLU A C 1
ATOM 1946 O O . GLU A 1 255 ? 14.669 -18.672 -14.291 1.00 77.94 255 GLU A O 1
ATOM 1951 N N . ASN A 1 256 ? 16.337 -19.820 -15.262 1.00 81.31 256 ASN A N 1
ATOM 1952 C CA . ASN A 1 256 ? 17.272 -18.713 -15.186 1.00 81.31 256 ASN A CA 1
ATOM 1953 C C . ASN A 1 256 ? 16.819 -17.587 -16.130 1.00 81.31 256 ASN A C 1
ATOM 1955 O O . ASN A 1 256 ? 16.778 -17.800 -17.347 1.00 81.31 256 ASN A O 1
ATOM 1959 N N . PRO A 1 257 ? 16.589 -16.359 -15.628 1.00 79.69 257 PRO A N 1
ATOM 1960 C CA . PRO A 1 257 ? 16.256 -15.213 -16.475 1.00 79.69 257 PRO A CA 1
ATOM 1961 C C . PRO A 1 257 ? 17.359 -14.830 -17.475 1.00 79.69 257 PRO A C 1
ATOM 1963 O O . PRO A 1 257 ? 17.179 -13.919 -18.273 1.00 79.69 257 PRO A O 1
ATOM 1966 N N . LEU A 1 258 ? 18.532 -15.467 -17.420 1.00 82.44 258 LEU A N 1
ATOM 1967 C CA . LEU A 1 258 ? 19.628 -15.247 -18.363 1.00 82.44 258 LEU A CA 1
ATOM 1968 C C . LEU A 1 258 ? 19.682 -16.268 -19.508 1.00 82.44 258 LEU A C 1
ATOM 1970 O O . LEU A 1 258 ? 20.446 -16.057 -20.453 1.00 82.44 258 LEU A O 1
ATOM 1974 N N . ASP A 1 259 ? 18.901 -17.350 -19.436 1.00 83.38 259 ASP A N 1
ATOM 1975 C CA . ASP A 1 259 ? 19.008 -18.473 -20.379 1.00 83.38 259 ASP A CA 1
ATOM 1976 C C . ASP A 1 259 ? 18.157 -18.278 -21.649 1.00 83.38 259 ASP A C 1
ATOM 1978 O O . ASP A 1 259 ? 18.478 -18.840 -22.703 1.00 83.38 259 ASP A O 1
ATOM 1982 N N . GLY A 1 260 ? 17.103 -17.459 -21.573 1.00 82.00 260 GLY A N 1
ATOM 1983 C CA . GLY A 1 260 ? 16.207 -17.134 -22.692 1.00 82.00 260 GLY A CA 1
ATOM 1984 C C . GLY A 1 260 ? 16.705 -16.025 -23.633 1.00 82.00 260 GLY A C 1
ATOM 1985 O O . GLY A 1 260 ? 17.637 -15.283 -23.329 1.00 82.00 260 GLY A O 1
ATOM 1986 N N . GLU A 1 261 ? 16.027 -15.845 -24.769 1.00 79.25 261 GLU A N 1
ATOM 1987 C CA . GLU A 1 261 ? 16.291 -14.768 -25.742 1.00 79.25 261 GLU A CA 1
ATOM 1988 C C . GLU A 1 261 ? 15.516 -13.489 -25.380 1.00 79.25 261 GLU A C 1
ATOM 1990 O O . GLU A 1 261 ? 14.435 -13.207 -25.894 1.00 79.25 261 GLU A O 1
ATOM 1995 N N . HIS A 1 262 ? 16.057 -12.706 -24.453 1.00 81.69 262 HIS A N 1
ATOM 1996 C CA . HIS A 1 262 ? 15.422 -11.495 -23.929 1.00 81.69 262 HIS A CA 1
ATOM 1997 C C . HIS A 1 262 ? 16.478 -10.465 -23.522 1.00 81.69 262 HIS A C 1
ATOM 1999 O O . HIS A 1 262 ? 17.658 -10.781 -23.406 1.00 81.69 262 HIS A O 1
ATOM 2005 N N . MET A 1 263 ? 16.061 -9.207 -23.350 1.00 75.94 263 MET A N 1
ATOM 2006 C CA . MET A 1 263 ? 16.960 -8.042 -23.246 1.00 75.94 263 MET A CA 1
ATOM 2007 C C . MET A 1 263 ? 17.959 -8.102 -22.081 1.00 75.94 263 MET A C 1
ATOM 2009 O O . MET A 1 263 ? 18.980 -7.422 -22.114 1.00 75.94 263 MET A O 1
ATOM 2013 N N . TRP A 1 264 ? 17.657 -8.893 -21.057 1.00 78.38 264 TRP A N 1
ATOM 2014 C CA . TRP A 1 264 ? 18.451 -9.056 -19.837 1.00 78.38 264 TRP A CA 1
ATOM 2015 C C . TRP A 1 264 ? 19.354 -10.295 -19.866 1.00 78.38 264 TRP A C 1
ATOM 2017 O O . TRP A 1 264 ? 20.060 -10.540 -18.894 1.00 78.38 264 TRP A O 1
ATOM 2027 N N . ALA A 1 265 ? 19.343 -11.069 -20.954 1.00 83.94 265 ALA A N 1
ATOM 2028 C CA . ALA A 1 265 ? 20.135 -12.283 -21.084 1.00 83.94 265 ALA A CA 1
ATOM 2029 C C . ALA A 1 265 ? 21.621 -12.011 -21.362 1.00 83.94 265 ALA A C 1
ATOM 2031 O O . ALA A 1 265 ? 22.056 -10.882 -21.599 1.00 83.94 265 ALA A O 1
ATOM 2032 N N . THR A 1 266 ? 22.426 -13.074 -21.338 1.00 84.25 266 THR A N 1
ATOM 2033 C CA . THR A 1 266 ? 23.847 -12.982 -21.702 1.00 84.25 266 THR A CA 1
ATOM 2034 C C . THR A 1 266 ? 24.027 -12.581 -23.172 1.00 84.25 266 THR A C 1
ATOM 2036 O O . THR A 1 266 ? 23.161 -12.826 -24.012 1.00 84.25 266 THR A O 1
ATOM 2039 N N . ARG A 1 267 ? 25.185 -11.990 -23.513 1.00 81.69 267 ARG A N 1
ATOM 2040 C CA . ARG A 1 267 ? 25.518 -11.540 -24.882 1.00 81.69 267 ARG A CA 1
ATOM 2041 C C . ARG A 1 267 ? 25.245 -12.614 -25.941 1.00 81.69 267 ARG A C 1
ATOM 2043 O O . ARG A 1 267 ? 24.786 -12.297 -27.035 1.00 81.69 267 ARG A O 1
ATOM 2050 N N . ASP A 1 268 ? 25.500 -13.873 -25.615 1.00 83.94 268 ASP A N 1
ATOM 2051 C CA . ASP A 1 268 ? 25.381 -14.986 -26.556 1.00 83.94 268 ASP A CA 1
ATOM 2052 C C . ASP A 1 268 ? 23.910 -15.373 -26.844 1.00 83.94 268 ASP A C 1
ATOM 2054 O O . ASP A 1 268 ? 23.644 -16.145 -27.761 1.00 83.94 268 ASP A O 1
ATOM 2058 N N . LYS A 1 269 ? 22.949 -14.793 -26.108 1.00 86.94 269 LYS A N 1
ATOM 2059 C CA . LYS A 1 269 ? 21.491 -14.915 -26.298 1.00 86.94 269 LYS A CA 1
ATOM 2060 C C . LYS A 1 269 ? 20.851 -13.655 -26.897 1.00 86.94 269 LYS A C 1
ATOM 2062 O O . LYS A 1 269 ? 19.632 -13.495 -26.850 1.00 86.94 269 LYS A O 1
ATOM 2067 N N . THR A 1 270 ? 21.656 -12.737 -27.442 1.00 86.56 270 THR A N 1
ATOM 2068 C CA . THR A 1 270 ? 21.153 -11.486 -28.033 1.00 86.56 270 THR A CA 1
ATOM 2069 C C . THR A 1 270 ? 20.210 -11.783 -29.206 1.00 86.56 270 THR A C 1
ATOM 2071 O O . THR A 1 270 ? 20.630 -12.462 -30.148 1.00 86.56 270 THR A O 1
ATOM 2074 N N . PRO A 1 271 ? 18.979 -11.231 -29.224 1.00 87.44 271 PRO A N 1
ATOM 2075 C CA . PRO A 1 271 ? 18.070 -11.407 -30.349 1.00 87.44 271 PRO A CA 1
ATOM 2076 C C . PRO A 1 271 ? 18.688 -10.933 -31.671 1.00 87.44 271 PRO A C 1
ATOM 2078 O O . PRO A 1 271 ? 19.194 -9.812 -31.774 1.00 87.44 271 PRO A O 1
ATOM 2081 N N . LEU A 1 272 ? 18.594 -11.766 -32.711 1.00 88.81 272 LEU A N 1
ATOM 2082 C CA . LEU A 1 272 ? 19.187 -11.508 -34.032 1.00 88.81 272 LEU A CA 1
ATOM 2083 C C . LEU A 1 272 ? 18.772 -10.158 -34.627 1.00 88.81 272 LEU A C 1
ATOM 2085 O O . LEU A 1 272 ? 19.603 -9.456 -35.198 1.00 88.81 272 LEU A O 1
ATOM 2089 N N . TRP A 1 273 ? 17.509 -9.761 -34.470 1.00 90.31 273 TRP A N 1
ATOM 2090 C CA . TRP A 1 273 ? 17.011 -8.488 -35.000 1.00 90.31 273 TRP A CA 1
ATOM 2091 C C . TRP A 1 273 ? 17.699 -7.275 -34.357 1.00 90.31 273 TRP A C 1
ATOM 2093 O O . TRP A 1 273 ? 17.945 -6.278 -35.035 1.00 90.31 273 TRP A O 1
ATOM 2103 N N . LEU A 1 274 ? 18.041 -7.365 -33.069 1.00 89.62 274 LEU A N 1
ATOM 2104 C CA . LEU A 1 274 ? 18.711 -6.300 -32.332 1.00 89.62 274 LEU A CA 1
ATOM 2105 C C . LEU A 1 274 ? 20.187 -6.219 -32.725 1.00 89.62 274 LEU A C 1
ATOM 2107 O O . LEU A 1 274 ? 20.728 -5.130 -32.904 1.00 89.62 274 LEU A O 1
ATOM 2111 N N . LEU A 1 275 ? 20.823 -7.373 -32.941 1.00 90.81 275 LEU A N 1
ATOM 2112 C CA . LEU A 1 275 ? 22.181 -7.428 -33.473 1.00 90.81 275 LEU A CA 1
ATOM 2113 C C . LEU A 1 275 ? 22.248 -6.831 -34.889 1.00 90.81 275 LEU A C 1
ATOM 2115 O O . LEU A 1 275 ? 23.127 -6.020 -35.176 1.00 90.81 275 LEU A O 1
ATOM 2119 N N . ILE A 1 276 ? 21.301 -7.190 -35.761 1.00 94.88 276 ILE A N 1
ATOM 2120 C CA . ILE A 1 276 ? 21.217 -6.670 -37.134 1.00 94.88 276 ILE A CA 1
ATOM 2121 C C . ILE A 1 276 ? 20.951 -5.163 -37.130 1.00 94.88 276 ILE A C 1
ATOM 2123 O O . ILE A 1 276 ? 21.608 -4.435 -37.875 1.00 94.88 276 ILE A O 1
ATOM 2127 N N . SER A 1 277 ? 20.031 -4.672 -36.294 1.00 95.81 277 SER A N 1
ATOM 2128 C CA . SER A 1 277 ? 19.728 -3.239 -36.228 1.00 95.81 277 SER A CA 1
ATOM 2129 C C . SER A 1 277 ? 20.941 -2.435 -35.758 1.00 95.81 277 SER A C 1
ATOM 2131 O O . SER A 1 277 ? 21.329 -1.484 -36.439 1.00 95.81 277 SER A O 1
ATOM 2133 N N . TYR A 1 278 ? 21.616 -2.872 -34.691 1.00 95.12 278 TYR A N 1
ATOM 2134 C CA . TYR A 1 278 ? 22.855 -2.260 -34.214 1.00 95.12 278 TYR A CA 1
ATOM 2135 C C . TYR A 1 278 ? 23.935 -2.234 -35.305 1.00 95.12 278 TYR A C 1
ATOM 2137 O O . TYR A 1 278 ? 24.440 -1.164 -35.646 1.00 95.12 278 TYR A O 1
ATOM 2145 N N . LEU A 1 279 ? 24.238 -3.387 -35.916 1.00 96.94 279 LEU A N 1
ATOM 2146 C CA . LEU A 1 279 ? 25.264 -3.481 -36.958 1.00 96.94 279 LEU A CA 1
ATOM 2147 C C . LEU A 1 279 ? 24.921 -2.635 -38.190 1.00 96.94 279 LEU A C 1
ATOM 2149 O O . LEU A 1 279 ? 25.814 -2.013 -38.760 1.00 96.94 279 LEU A O 1
ATOM 2153 N N . SER A 1 280 ? 23.645 -2.559 -38.581 1.00 97.69 280 SER A N 1
ATOM 2154 C CA . SER A 1 280 ? 23.204 -1.733 -39.712 1.00 97.69 280 SER A CA 1
ATOM 2155 C C . SER A 1 280 ? 23.468 -0.244 -39.472 1.00 97.69 280 SER A C 1
ATOM 2157 O O . SER A 1 280 ? 23.993 0.438 -40.355 1.00 97.69 280 SER A O 1
ATOM 2159 N N . VAL A 1 281 ? 23.198 0.243 -38.256 1.00 98.06 281 VAL A N 1
ATOM 2160 C CA . VAL A 1 281 ? 23.467 1.631 -37.861 1.00 98.06 281 VAL A CA 1
ATOM 2161 C C . VAL A 1 281 ? 24.971 1.882 -37.830 1.00 98.06 281 VAL A C 1
ATOM 2163 O O . VAL A 1 281 ? 25.441 2.857 -38.415 1.00 98.06 281 VAL A O 1
ATOM 2166 N N . THR A 1 282 ? 25.747 0.987 -37.212 1.00 97.69 282 THR A N 1
ATOM 2167 C CA . THR A 1 282 ? 27.208 1.119 -37.138 1.00 97.69 282 THR A CA 1
ATOM 2168 C C . THR A 1 282 ? 27.848 1.143 -38.526 1.00 97.69 282 THR A C 1
ATOM 2170 O O . THR A 1 282 ? 28.659 2.026 -38.809 1.00 97.69 282 THR A O 1
ATOM 2173 N N . ILE A 1 283 ? 27.464 0.224 -39.416 1.00 98.12 283 ILE A N 1
ATOM 2174 C CA . ILE A 1 283 ? 27.964 0.179 -40.797 1.00 98.12 283 ILE A CA 1
ATOM 2175 C C . ILE A 1 283 ? 27.548 1.443 -41.554 1.00 98.12 283 ILE A C 1
ATOM 2177 O O . ILE A 1 283 ? 28.382 2.039 -42.233 1.00 98.12 283 ILE A O 1
ATOM 2181 N N . GLY A 1 284 ? 26.302 1.901 -41.400 1.00 98.12 284 GLY A N 1
ATOM 2182 C CA . GLY A 1 284 ? 25.822 3.138 -42.016 1.00 98.12 284 GLY A CA 1
ATOM 2183 C C . GLY A 1 284 ? 26.670 4.353 -41.630 1.00 98.12 284 GLY A C 1
ATOM 2184 O O . GLY A 1 284 ? 27.125 5.093 -42.503 1.00 98.12 284 GLY A O 1
ATOM 2185 N N . VAL A 1 285 ? 26.967 4.520 -40.337 1.00 98.25 285 VAL A N 1
ATOM 2186 C CA . VAL A 1 285 ? 27.830 5.607 -39.844 1.00 98.25 285 VAL A CA 1
ATOM 2187 C C . VAL A 1 285 ? 29.252 5.485 -40.402 1.00 98.25 285 VAL A C 1
ATOM 2189 O O . VAL A 1 285 ? 29.808 6.473 -40.885 1.00 98.25 285 VAL A O 1
ATOM 2192 N N . MET A 1 286 ? 29.834 4.282 -40.395 1.00 98.06 286 MET A N 1
ATOM 2193 C CA . MET A 1 286 ? 31.177 4.050 -40.940 1.00 98.06 286 MET A CA 1
ATOM 2194 C C . MET A 1 286 ? 31.260 4.343 -42.442 1.00 98.06 286 MET A C 1
ATOM 2196 O O . MET A 1 286 ? 32.247 4.924 -42.892 1.00 98.06 286 MET A O 1
ATOM 2200 N N . LEU A 1 287 ? 30.224 4.011 -43.217 1.00 98.25 287 LEU A N 1
ATOM 2201 C CA . LEU A 1 287 ? 30.162 4.317 -44.648 1.00 98.25 287 LEU A CA 1
ATOM 2202 C C . LEU A 1 287 ? 30.100 5.822 -44.913 1.00 98.25 287 LEU A C 1
ATOM 2204 O O . LEU A 1 287 ? 30.788 6.304 -45.810 1.00 98.25 287 LEU A O 1
ATOM 2208 N N . VAL A 1 288 ? 29.330 6.577 -44.124 1.00 98.19 288 VAL A N 1
ATOM 2209 C CA . VAL A 1 288 ? 29.257 8.043 -44.254 1.00 98.19 288 VAL A CA 1
ATOM 2210 C C . VAL A 1 288 ? 30.608 8.687 -43.939 1.00 98.19 288 VAL A C 1
ATOM 2212 O O . VAL A 1 288 ? 31.086 9.521 -44.710 1.00 98.19 288 VAL A O 1
ATOM 2215 N N . ILE A 1 289 ? 31.257 8.270 -42.847 1.00 97.69 289 ILE A N 1
ATOM 2216 C CA . ILE A 1 289 ? 32.588 8.766 -42.466 1.00 97.69 289 ILE A CA 1
ATOM 2217 C C . ILE A 1 289 ? 33.623 8.408 -43.540 1.00 97.69 289 ILE A C 1
ATOM 2219 O O . ILE A 1 289 ? 34.385 9.271 -43.980 1.00 97.69 289 ILE A O 1
ATOM 2223 N N . GLY A 1 290 ? 33.624 7.157 -44.005 1.00 98.06 290 GLY A N 1
ATOM 2224 C CA . GLY A 1 290 ? 34.517 6.695 -45.066 1.00 98.06 290 GLY A CA 1
ATOM 2225 C C . GLY A 1 290 ? 34.309 7.454 -46.378 1.00 98.06 290 GLY A C 1
ATOM 2226 O O . GLY A 1 290 ? 35.279 7.846 -47.026 1.00 98.06 290 GLY A O 1
ATOM 2227 N N . TRP A 1 291 ? 33.058 7.739 -46.745 1.00 97.94 291 TRP A N 1
ATOM 2228 C CA . TRP A 1 291 ? 32.736 8.530 -47.930 1.00 97.94 291 TRP A CA 1
ATOM 2229 C C . TRP A 1 291 ? 33.230 9.975 -47.808 1.00 97.94 291 TRP A C 1
ATOM 2231 O O . TRP A 1 291 ? 33.838 10.488 -48.747 1.00 97.94 291 TRP A O 1
ATOM 2241 N N . ALA A 1 292 ? 33.047 10.619 -46.652 1.00 97.00 292 ALA A N 1
ATOM 2242 C CA . ALA A 1 292 ? 33.572 11.961 -46.406 1.00 97.00 292 ALA A CA 1
ATOM 2243 C C . ALA A 1 292 ? 35.108 12.000 -46.508 1.00 97.00 292 ALA A C 1
ATOM 2245 O O . ALA A 1 292 ? 35.663 12.873 -47.179 1.00 97.00 292 ALA A O 1
ATOM 2246 N N . ALA A 1 293 ? 35.799 11.019 -45.917 1.00 97.19 293 ALA A N 1
ATOM 2247 C CA . ALA A 1 293 ? 37.251 10.882 -46.027 1.00 97.19 293 ALA A CA 1
ATOM 2248 C C . ALA A 1 293 ? 37.706 10.689 -47.483 1.00 97.19 293 ALA A C 1
ATOM 2250 O O . ALA A 1 293 ? 38.646 11.346 -47.934 1.00 97.19 293 ALA A O 1
ATOM 2251 N N . PHE A 1 294 ? 36.997 9.856 -48.249 1.00 97.12 294 PHE A N 1
ATOM 2252 C CA . PHE A 1 294 ? 37.255 9.668 -49.675 1.00 97.12 294 PHE A CA 1
ATOM 2253 C C . PHE A 1 294 ? 37.075 10.965 -50.477 1.00 97.12 294 PHE A C 1
ATOM 2255 O O . PHE A 1 294 ? 37.922 11.287 -51.311 1.00 97.12 294 PHE A O 1
ATOM 2262 N N . GLN A 1 295 ? 36.016 11.743 -50.217 1.00 96.06 295 GLN A N 1
ATOM 2263 C CA . GLN A 1 295 ? 35.818 13.038 -50.879 1.00 96.06 295 GLN A CA 1
ATOM 2264 C C . GLN A 1 295 ? 36.945 14.021 -50.553 1.00 96.06 295 GLN A C 1
ATOM 2266 O O . GLN A 1 295 ? 37.449 14.682 -51.461 1.00 96.06 295 GLN A O 1
ATOM 2271 N N . MET A 1 296 ? 37.389 14.084 -49.294 1.00 95.06 296 MET A N 1
ATOM 2272 C CA . MET A 1 296 ? 38.527 14.923 -48.905 1.00 95.06 296 MET A CA 1
ATOM 2273 C C . MET A 1 296 ? 39.808 14.515 -49.637 1.00 95.06 296 MET A C 1
ATOM 2275 O O . MET A 1 296 ? 40.492 15.376 -50.187 1.00 95.06 296 MET A O 1
ATOM 2279 N N . PHE A 1 297 ? 40.104 13.215 -49.720 1.00 94.31 297 PHE A N 1
ATOM 2280 C CA . PHE A 1 297 ? 41.262 12.712 -50.464 1.00 94.31 297 PHE A CA 1
ATOM 2281 C C . PHE A 1 297 ? 41.168 13.029 -51.963 1.00 94.31 297 PHE A C 1
ATOM 2283 O O . PHE A 1 297 ? 42.145 13.443 -52.587 1.00 94.31 297 PHE A O 1
ATOM 2290 N N . ARG A 1 298 ? 39.969 12.904 -52.546 1.00 94.12 298 ARG A N 1
ATOM 2291 C CA . ARG A 1 298 ? 39.720 13.263 -53.946 1.00 94.12 298 ARG A CA 1
ATOM 2292 C C . ARG A 1 298 ? 39.972 14.750 -54.201 1.00 94.12 298 ARG A C 1
ATOM 2294 O O . ARG A 1 298 ? 40.598 15.082 -55.201 1.00 94.12 298 ARG A O 1
ATOM 2301 N N . ILE A 1 299 ? 39.513 15.631 -53.309 1.00 94.06 299 ILE A N 1
ATOM 2302 C CA . ILE A 1 299 ? 39.759 17.080 -53.396 1.00 94.06 299 ILE A CA 1
ATOM 2303 C C . ILE A 1 299 ? 41.253 17.385 -53.242 1.00 94.06 299 ILE A C 1
ATOM 2305 O O . ILE A 1 299 ? 41.790 18.172 -54.016 1.00 94.06 299 ILE A O 1
ATOM 2309 N N . TYR A 1 300 ? 41.933 16.742 -52.289 1.00 92.25 300 TYR A N 1
ATOM 2310 C CA . TYR A 1 300 ? 43.372 16.905 -52.080 1.00 92.25 300 TYR A CA 1
ATOM 2311 C C . TYR A 1 300 ? 44.172 16.589 -53.354 1.00 92.25 300 TYR A C 1
ATOM 2313 O O . TYR A 1 300 ? 44.945 17.424 -53.815 1.00 92.25 300 TYR A O 1
ATOM 2321 N N . ASN A 1 301 ? 43.912 15.440 -53.986 1.00 91.44 301 ASN A N 1
ATOM 2322 C CA . ASN A 1 301 ? 44.611 15.035 -55.211 1.00 91.44 301 ASN A CA 1
ATOM 2323 C C . ASN A 1 301 ? 44.304 15.931 -56.421 1.00 91.44 301 ASN A C 1
ATOM 2325 O O . ASN A 1 301 ? 45.118 16.023 -57.336 1.00 91.44 301 ASN A O 1
ATOM 2329 N N . LEU A 1 302 ? 43.134 16.577 -56.452 1.00 89.75 302 LEU A N 1
ATOM 2330 C CA . LEU A 1 302 ? 42.788 17.549 -57.493 1.00 89.75 302 LEU A CA 1
ATOM 2331 C C . LEU A 1 302 ? 43.470 18.907 -57.283 1.00 89.75 302 LEU A C 1
ATOM 2333 O O . LEU A 1 302 ? 43.596 19.650 -58.244 1.00 89.75 302 LEU A O 1
ATOM 2337 N N . ARG A 1 303 ? 43.915 19.230 -56.061 1.00 83.81 303 ARG A N 1
ATOM 2338 C CA . ARG A 1 303 ? 44.673 20.457 -55.763 1.00 83.81 303 ARG A CA 1
ATOM 2339 C C . ARG A 1 303 ? 46.118 20.391 -56.261 1.00 83.81 303 ARG A C 1
ATOM 2341 O O . ARG A 1 303 ? 46.716 21.427 -56.520 1.00 83.81 303 ARG A O 1
ATOM 2348 N N . GLU A 1 304 ? 46.700 19.195 -56.309 1.00 71.25 304 GLU A N 1
ATOM 2349 C CA . GLU A 1 304 ? 48.095 18.983 -56.724 1.00 71.25 304 GLU A CA 1
ATOM 2350 C C . GLU A 1 304 ? 48.272 18.823 -58.247 1.00 71.25 304 GLU A C 1
ATOM 2352 O O . GLU A 1 304 ? 49.398 18.655 -58.713 1.00 71.25 304 GLU A O 1
ATOM 2357 N N . ARG A 1 305 ? 47.181 18.882 -59.022 1.00 58.84 305 ARG A N 1
ATOM 2358 C CA . ARG A 1 305 ? 47.188 18.930 -60.492 1.00 58.84 305 ARG A CA 1
ATOM 2359 C C . ARG A 1 305 ? 46.899 20.338 -60.986 1.00 58.84 305 ARG A C 1
ATOM 2361 O O . ARG A 1 305 ? 47.507 20.705 -62.013 1.00 58.84 305 ARG A O 1
#

Sequence (305 aa):
MKKNILNILGLISISLLIMGNVQAQQWTIDPELKDAQLKVAYDEASIDAGRAAYEKNCKVCHLEISAIEKNDRAAGAAPNLGNQEFHKSNTDGEIYCKISHGNGAGMPPYESMISEDDRWKLVAYFRSYCDSYEAPISDDAAPTVVAEKFEGTITNMTLSYDVESKIASVVLEGKDSAGNKVIPKNVKVSVYVKRYFGNLPLCTDKKTDDKGMITTELGAVPTDTNGFVTIIATANDGKVSAEASVQLNEGWTWENPLDGEHMWATRDKTPLWLLISYLSVTIGVMLVIGWAAFQMFRIYNLRER

Radius of gyration: 31.77 Å; chains: 1; bounding box: 77×84×94 Å

Secondary structure (DSSP, 8-state):
-HHHHHHHHHHHHHHHHHGGG---------HHHHTPPP-S--SHHHHHHHHHHHHHHTHHHH-S---BSS--SPTTSPPPTTBHHHHHT--HHHHHHHHHH--SSSS---TTTS-HHHHHHHHHHHHTT-TT------TTSPP---------EEEEEEEEEETTTTEEEEEEEEE-TTS-EE---S-EEEEEEEETTEEEEEEEEEEP-TTSEEEEE--SPPP-TTSEEEEEEEETTTTEEEEEEEE-S-------TTTSSSTTS-GGG--HHHHHHHHHHHHHHHHHHHHHHHHHHHHHHHH--

pLDDT: mean 75.12, std 16.93, range [38.44, 98.25]